Protein AF-A0A8S1UC87-F1 (afdb_monomer)

pLDDT: mean 82.86, std 14.47, range [30.7, 97.81]

Sequence (323 aa):
MMCQWYPQHRQCGYQNNIFYYYDNYNIIPLNQNQCYSYSSGEYHWSSNDYKVGECLKCSVDYPQRKKNQCTCEELIYQGDCALAGESCLWNSQLAQCIQIDCYMLKTRSSCISNYNCHWIQVDDVMQCLPMTKCSNLPGSNSYQCLAYSYRCTQSDGQFCQELSRLDQSNKCSSIQNYTSCYLTIGSDGVCAWNGQNCYALSECSQITQSNLCGINNYACQWNSDINKCISLNCENILTESACTYVDTTIDRHPSIQMCYWNNSRCANVTSISDTLTSSNCYINSGRTYSWSDNNSTKGHCESCSNDYLMRATTFIVLLLINY

Mean predicted aligned error: 8.53 Å

Radius of gyration: 21.21 Å; Cα contacts (8 Å, |Δi|>4): 710; chains: 1; bounding box: 78×48×49 Å

Foldseek 3Di:
DDDDDDDDAWDWDDDLQFTFTDRPNDTDFAFQVCLCVVVVLQWGWQDPDRVQTTTGGLQPLQVLVAVQFFQQQLFQAPQLLVVVPLQWDQDPVVSGIDGDAQQPDPDQSSLQAHLQWWWDDDPNDTGIHGDDFQQVAFDQAQSNSSSTHSQFRADPRTTTHGPDPVQLVFFQQNDQDQRRQRLDAHNWFRWDDPPGGIHHDWFQQPDQDQSCQSNNVQFWHQDPVVSGIHGDDQQPDQDQVVLAWHFPTRGSHTDIFFWHDDPRGIDTDPDQFVGDWQNRLCRRNSNQWHWDDNDRPPTGTDGNPPPPVPVVVVVVVVVVVVD

Secondary structure (DSSP, 8-state):
------SS-EEEEEETTEEEEEETTEEE---HHHHHHHTTTSEEE--SSTTT--EEESS-------TTPPPGGG--SHHHHHHTGGGEEEETTTTEEEEPPGGG--SHHHHHHSTTEEEEEETTEEEEEE---GGGSB-SSHHHHHTT-TT--EESSSBEE---SS-TT--GGG--SHHHHTT-EETTEEEEE-SS-EEE-SSGGG--SHHHHGGGTTTEEEETTTTEEEE--GGG--SGGG-SEEES-SSSSPPEEEEEEETTEEEE-S-HHHH--TTTHHHHTTTSEEES-SSTTT--EEEGGGHHHHHHHHHHHHHHHT-

Solvent-accessible surface area (backbone atoms only — not comparable to full-atom values): 17360 Å² total; per-residue (Å²): 140,81,78,78,72,76,91,82,63,56,44,67,51,77,58,78,76,33,60,40,38,31,52,80,86,42,78,44,82,60,47,62,71,46,20,25,62,76,47,66,41,41,19,34,47,29,45,97,48,80,90,76,36,47,32,37,48,56,37,48,78,68,79,58,78,42,86,39,46,51,53,38,76,66,24,70,38,66,68,55,16,60,72,50,44,74,50,22,38,66,37,81,90,77,65,38,21,36,68,52,60,32,78,73,34,86,46,62,54,49,14,19,70,18,73,60,18,24,35,46,74,54,95,91,38,79,44,27,37,72,56,85,58,33,68,78,38,72,12,56,28,15,56,41,12,41,54,25,10,64,49,14,38,32,40,82,55,55,29,8,27,51,76,47,88,76,56,58,76,48,35,20,67,74,34,85,48,69,64,62,15,48,84,26,68,21,56,66,4,35,21,39,68,80,89,80,52,22,35,49,37,81,47,39,68,74,35,75,47,71,54,58,18,41,44,43,65,43,20,18,37,67,38,77,93,76,64,38,16,34,71,41,49,40,70,75,33,85,45,68,91,67,29,23,46,24,24,78,40,50,45,72,75,42,53,77,45,37,22,37,67,52,94,90,38,20,32,71,60,88,44,61,61,81,68,44,45,59,90,40,22,31,63,18,47,67,34,24,23,35,56,70,41,93,47,70,88,75,42,36,55,40,62,46,69,69,41,73,67,53,54,52,49,52,53,51,52,56,53,62,74,76,107

Organism: NCBI:txid43138

Structure (mmCIF, N/CA/C/O backbone):
data_AF-A0A8S1UC87-F1
#
_entry.id   AF-A0A8S1UC87-F1
#
loop_
_atom_site.group_PDB
_atom_site.id
_atom_site.type_symbol
_atom_site.label_atom_id
_atom_site.label_alt_id
_atom_site.label_comp_id
_atom_site.label_asym_id
_atom_site.label_entity_id
_atom_site.label_seq_id
_atom_site.pdbx_PDB_ins_code
_atom_site.Cartn_x
_atom_site.Cartn_y
_atom_site.Cartn_z
_atom_site.occupancy
_atom_site.B_iso_or_equiv
_atom_site.auth_seq_id
_atom_site.auth_comp_id
_atom_site.auth_asym_id
_atom_site.auth_atom_id
_atom_site.pdbx_PDB_model_num
ATOM 1 N N . MET A 1 1 ? -19.774 -1.500 -6.303 1.00 47.59 1 MET A N 1
ATOM 2 C CA . MET A 1 1 ? -20.232 -0.102 -6.480 1.00 47.59 1 MET A CA 1
ATOM 3 C C . MET A 1 1 ? -21.594 -0.059 -7.158 1.00 47.59 1 MET A C 1
ATOM 5 O O . MET A 1 1 ? -21.696 -0.482 -8.302 1.00 47.59 1 MET A O 1
ATOM 9 N N . MET A 1 2 ? -22.612 0.507 -6.505 1.00 30.70 2 MET A N 1
ATOM 10 C CA . MET A 1 2 ? -23.723 1.147 -7.220 1.00 30.70 2 MET A CA 1
ATOM 11 C C . MET A 1 2 ? -24.091 2.458 -6.525 1.00 30.70 2 MET A C 1
ATOM 13 O O . MET A 1 2 ? -24.779 2.462 -5.511 1.00 30.70 2 MET A O 1
ATOM 17 N N . CYS A 1 3 ? -23.668 3.575 -7.118 1.00 45.88 3 CYS A N 1
ATOM 18 C CA . CYS A 1 3 ? -24.437 4.808 -7.025 1.00 45.88 3 CYS A CA 1
ATOM 19 C C . CYS A 1 3 ? -25.421 4.817 -8.194 1.00 45.88 3 CYS A C 1
ATOM 21 O O . CYS A 1 3 ? -25.036 5.103 -9.324 1.00 45.88 3 CYS A O 1
ATOM 23 N N . GLN A 1 4 ? -26.688 4.497 -7.935 1.00 37.00 4 GLN A N 1
ATOM 24 C CA . GLN A 1 4 ? -27.771 4.827 -8.856 1.00 37.00 4 GLN A CA 1
ATOM 25 C C . GLN A 1 4 ? -28.989 5.302 -8.082 1.00 37.00 4 GLN A C 1
ATOM 27 O O . GLN A 1 4 ? -29.687 4.492 -7.491 1.00 37.00 4 GLN A O 1
ATOM 32 N N . TRP A 1 5 ? -29.269 6.602 -8.167 1.00 33.31 5 TRP A N 1
ATOM 33 C CA . TRP A 1 5 ? -30.637 7.115 -8.156 1.00 33.31 5 TRP A CA 1
ATOM 34 C C . TRP A 1 5 ? -30.730 8.236 -9.200 1.00 33.31 5 TRP A C 1
ATOM 36 O O . TRP A 1 5 ? -30.367 9.384 -8.953 1.00 33.31 5 TRP A O 1
ATOM 46 N N . TYR A 1 6 ? -31.157 7.860 -10.408 1.00 33.56 6 TYR A N 1
ATOM 47 C CA . TYR A 1 6 ? -31.706 8.780 -11.412 1.00 33.56 6 TYR A CA 1
ATOM 48 C C . TYR A 1 6 ? -33.219 8.917 -11.165 1.00 33.56 6 TYR A C 1
ATOM 50 O O . TYR A 1 6 ? -33.810 7.957 -10.666 1.00 33.56 6 TYR A O 1
ATOM 58 N N . PRO A 1 7 ? -33.860 10.057 -11.508 1.00 40.78 7 PRO A N 1
ATOM 59 C CA . PRO A 1 7 ? -33.540 10.903 -12.670 1.00 40.78 7 PRO A CA 1
ATOM 60 C C . PRO A 1 7 ? -33.428 12.409 -12.315 1.00 40.78 7 PRO A C 1
ATOM 62 O O . PRO A 1 7 ? -34.301 12.949 -11.656 1.00 40.78 7 PRO A O 1
ATOM 65 N N . GLN A 1 8 ? -32.435 13.215 -12.691 1.00 44.34 8 GLN A N 1
ATOM 66 C CA . GLN A 1 8 ? -31.345 13.132 -13.653 1.00 44.34 8 GLN A CA 1
ATOM 67 C C . GLN A 1 8 ? -30.102 13.838 -13.046 1.00 44.34 8 GLN A C 1
ATOM 69 O O . GLN A 1 8 ? -30.267 14.808 -12.313 1.00 44.34 8 GLN A O 1
ATOM 74 N N . HIS A 1 9 ? -28.884 13.361 -13.344 1.00 51.91 9 HIS A N 1
ATOM 75 C CA . HIS A 1 9 ? -27.572 13.997 -13.060 1.00 51.91 9 HIS A CA 1
ATOM 76 C C . HIS A 1 9 ? -26.903 13.837 -11.680 1.00 51.91 9 HIS A C 1
ATOM 78 O O . HIS A 1 9 ? -26.222 14.756 -11.226 1.00 51.91 9 HIS A O 1
ATOM 84 N N . ARG A 1 10 ? -26.983 12.664 -11.035 1.00 50.28 10 ARG A N 1
ATOM 85 C CA . ARG A 1 10 ? -26.162 12.388 -9.836 1.00 50.28 10 ARG A CA 1
ATOM 86 C C . ARG A 1 10 ? -25.242 11.189 -10.040 1.00 50.28 10 ARG A C 1
ATOM 88 O O . ARG A 1 10 ? -25.705 10.114 -10.420 1.00 50.28 10 ARG A O 1
ATOM 95 N N . GLN A 1 11 ? -23.942 11.390 -9.824 1.00 61.75 11 GLN A N 1
ATOM 96 C CA . GLN A 1 11 ? -22.895 10.371 -9.953 1.00 61.75 11 GLN A CA 1
ATOM 97 C C . GLN A 1 11 ? -21.968 10.439 -8.736 1.00 61.75 11 GLN A C 1
ATOM 99 O O . GLN A 1 11 ? -21.689 11.515 -8.219 1.00 61.75 11 GLN A O 1
ATOM 104 N N . CYS A 1 12 ? -21.479 9.295 -8.271 1.00 56.84 12 CYS A N 1
ATOM 105 C CA . CYS A 1 12 ? -20.361 9.258 -7.331 1.00 56.84 12 CYS A CA 1
ATOM 106 C C . CYS A 1 12 ? -19.090 9.010 -8.130 1.00 56.84 12 CYS A C 1
ATOM 108 O O . CYS A 1 12 ? -19.110 8.229 -9.083 1.00 56.84 12 CYS A O 1
ATOM 110 N N . GLY A 1 13 ? -17.998 9.651 -7.740 1.00 58.62 13 GLY A N 1
ATOM 111 C CA . GLY A 1 13 ? -16.705 9.432 -8.368 1.00 58.62 13 GLY A CA 1
ATOM 112 C C . GLY A 1 13 ? -15.595 9.405 -7.335 1.00 58.62 13 GLY A C 1
ATOM 113 O O . GLY A 1 13 ? -15.768 9.788 -6.176 1.00 58.62 13 GLY A O 1
ATOM 114 N N . TYR A 1 14 ? -14.456 8.901 -7.778 1.00 60.31 14 TYR A N 1
ATOM 115 C CA . TYR A 1 14 ? -13.287 8.699 -6.949 1.00 60.31 14 TYR A CA 1
ATOM 116 C C . TYR A 1 14 ? -12.092 9.352 -7.620 1.00 60.31 14 TYR A C 1
ATOM 118 O O . TYR A 1 14 ? -11.809 9.080 -8.787 1.00 60.31 14 TYR A O 1
ATOM 126 N N . GLN A 1 15 ? -11.401 10.215 -6.883 1.00 55.34 15 GLN A N 1
ATOM 127 C CA . GLN A 1 15 ? -10.204 10.885 -7.369 1.00 55.34 15 GLN A CA 1
ATOM 128 C C . GLN A 1 15 ? -9.234 11.059 -6.197 1.00 55.34 15 GLN A C 1
ATOM 130 O O . GLN A 1 15 ? -9.636 11.525 -5.135 1.00 55.34 15 GLN A O 1
ATOM 135 N N . ASN A 1 16 ? -7.967 10.665 -6.374 1.00 55.81 16 ASN A N 1
ATOM 136 C CA . ASN A 1 16 ? -6.898 10.809 -5.371 1.00 55.81 16 ASN A CA 1
ATOM 137 C C . ASN A 1 16 ? -7.265 10.262 -3.978 1.00 55.81 16 ASN A C 1
ATOM 139 O O . ASN A 1 16 ? -7.147 10.962 -2.982 1.00 55.81 16 ASN A O 1
ATOM 143 N N . ASN A 1 17 ? -7.783 9.038 -3.900 1.00 53.88 17 ASN A N 1
ATOM 144 C CA . ASN A 1 17 ? -8.208 8.403 -2.647 1.00 53.88 17 ASN A CA 1
ATOM 145 C C . ASN A 1 17 ? -9.319 9.090 -1.840 1.00 53.88 17 ASN A C 1
ATOM 147 O O . ASN A 1 17 ? -9.620 8.653 -0.729 1.00 53.88 17 ASN A O 1
ATOM 151 N N . ILE A 1 18 ? -9.995 10.081 -2.423 1.00 57.84 18 ILE A N 1
ATOM 152 C CA . ILE A 1 18 ? -11.111 10.790 -1.800 1.00 57.84 18 ILE A CA 1
ATOM 153 C C . ILE A 1 18 ? -12.404 10.438 -2.541 1.00 57.84 18 ILE A C 1
ATOM 155 O O . ILE A 1 18 ? -12.474 10.445 -3.775 1.00 57.84 18 ILE A O 1
ATOM 159 N N . PHE A 1 19 ? -13.436 10.091 -1.771 1.00 64.81 19 PHE A N 1
ATOM 160 C CA . PHE A 1 19 ? -14.772 9.832 -2.299 1.00 64.81 19 PHE A CA 1
ATOM 161 C C . PHE A 1 19 ? -15.542 11.148 -2.428 1.00 64.81 19 PHE A C 1
ATOM 163 O O . PHE A 1 19 ? -15.711 11.873 -1.445 1.00 64.81 19 PHE A O 1
ATOM 170 N N . TYR A 1 20 ? -16.008 11.451 -3.640 1.00 70.19 20 TYR A N 1
ATOM 171 C CA . TYR A 1 20 ? -16.741 12.674 -3.947 1.00 70.19 20 TYR A CA 1
ATOM 172 C C . TYR A 1 20 ? -18.141 12.365 -4.464 1.00 70.19 20 TYR A C 1
ATOM 174 O O . TYR A 1 20 ? -18.379 11.381 -5.173 1.00 70.19 20 TYR A O 1
ATOM 182 N N . TYR A 1 21 ? -19.066 13.268 -4.154 1.00 71.12 21 TYR A N 1
ATOM 183 C CA . TYR A 1 21 ? -20.391 13.281 -4.749 1.00 71.12 21 TYR A CA 1
ATOM 184 C C . TYR A 1 21 ? -20.452 14.342 -5.842 1.00 71.12 21 TYR A C 1
ATOM 186 O O . TYR A 1 21 ? -20.124 15.500 -5.589 1.00 71.12 21 TYR A O 1
ATOM 194 N N . TYR A 1 22 ? -20.883 13.958 -7.042 1.00 67.81 22 TYR A N 1
ATOM 195 C CA . TYR A 1 22 ? -21.103 14.882 -8.147 1.00 67.81 22 TYR A CA 1
ATOM 196 C C . TYR A 1 22 ? -22.600 15.140 -8.312 1.00 67.81 22 TYR A C 1
ATOM 198 O O . TYR A 1 22 ? -23.381 14.221 -8.584 1.00 67.81 22 TYR A O 1
ATOM 206 N N . ASP A 1 23 ? -22.979 16.410 -8.203 1.00 71.06 23 ASP A N 1
ATOM 207 C CA . ASP A 1 23 ? -24.289 16.916 -8.610 1.00 71.06 23 ASP A CA 1
ATOM 208 C C . ASP A 1 23 ? -24.067 17.964 -9.702 1.00 71.06 23 ASP A C 1
ATOM 210 O O . ASP A 1 23 ? -23.474 19.015 -9.450 1.00 71.06 23 ASP A O 1
ATOM 214 N N . ASN A 1 24 ? -24.480 17.655 -10.935 1.00 71.25 24 ASN A N 1
ATOM 215 C CA . ASN A 1 24 ? -24.321 18.557 -12.082 1.00 71.25 24 ASN A CA 1
ATOM 216 C C . ASN A 1 24 ? -22.887 19.118 -12.234 1.00 71.25 24 ASN A C 1
ATOM 218 O O . ASN A 1 24 ? -22.699 20.322 -12.389 1.00 71.25 24 ASN A O 1
ATOM 222 N N . TYR A 1 25 ? -21.874 18.243 -12.175 1.00 71.19 25 TYR A N 1
ATOM 223 C CA . TYR A 1 25 ? -20.434 18.567 -12.250 1.00 71.19 25 TYR A CA 1
ATOM 224 C C . TYR A 1 25 ? -19.840 19.327 -11.057 1.00 71.19 25 TYR A C 1
ATOM 226 O O . TYR A 1 25 ? -18.625 19.513 -11.010 1.00 71.19 25 TYR A O 1
ATOM 234 N N . ASN A 1 26 ? -20.644 19.709 -10.065 1.00 67.69 26 ASN A N 1
ATOM 235 C CA . ASN A 1 26 ? -20.120 20.278 -8.831 1.00 67.69 26 ASN A CA 1
ATOM 236 C C . ASN A 1 26 ? -19.713 19.159 -7.876 1.00 67.69 26 ASN A C 1
ATOM 238 O O . ASN A 1 26 ? -20.496 18.246 -7.599 1.00 67.69 26 ASN A O 1
ATOM 242 N N . ILE A 1 27 ? -18.490 19.257 -7.357 1.00 70.31 27 ILE A N 1
ATOM 243 C CA . ILE A 1 27 ? -18.008 18.402 -6.277 1.00 70.31 27 ILE A CA 1
ATOM 244 C C . ILE A 1 27 ? -18.689 18.868 -4.994 1.00 70.31 27 ILE A C 1
ATOM 246 O O . ILE A 1 27 ? -18.405 19.955 -4.489 1.00 70.31 27 ILE A O 1
ATOM 250 N N . ILE A 1 28 ? -19.593 18.047 -4.469 1.00 74.12 28 ILE A N 1
ATOM 251 C CA . ILE A 1 28 ? -20.176 18.254 -3.150 1.00 74.12 28 ILE A CA 1
ATOM 252 C C . ILE A 1 28 ? -19.284 17.522 -2.142 1.00 74.12 28 ILE A C 1
ATOM 254 O O . ILE A 1 28 ? -19.204 16.287 -2.194 1.00 74.12 28 ILE A O 1
ATOM 258 N N . PRO A 1 29 ? -18.605 18.241 -1.228 1.00 67.88 29 PRO A N 1
ATOM 259 C CA . PRO A 1 29 ? -17.906 17.597 -0.131 1.00 67.88 29 PRO A CA 1
ATOM 260 C C . PRO A 1 29 ? -18.931 16.841 0.715 1.00 67.88 29 PRO A C 1
ATOM 262 O O . PRO A 1 29 ? -19.924 17.408 1.178 1.00 67.88 29 PRO A O 1
ATOM 265 N N . LEU A 1 30 ? -18.707 15.540 0.874 1.00 78.81 30 LEU A N 1
ATOM 266 C CA . LEU A 1 30 ? -19.508 14.716 1.768 1.00 78.81 30 LEU A CA 1
ATOM 267 C C . LEU A 1 30 ? -19.303 15.213 3.196 1.00 78.81 30 LEU A C 1
ATOM 269 O O . LEU A 1 30 ? -18.217 15.653 3.540 1.00 78.81 30 LEU A O 1
ATOM 273 N N . ASN A 1 31 ? -20.332 15.146 4.032 1.00 80.62 31 ASN A N 1
ATOM 274 C CA . ASN A 1 31 ? -20.164 15.323 5.473 1.00 80.62 31 ASN A CA 1
ATOM 275 C C . ASN A 1 31 ? -19.950 13.973 6.175 1.00 80.62 31 ASN A C 1
ATOM 277 O O . ASN A 1 31 ? -20.050 12.910 5.559 1.00 80.62 31 ASN A O 1
ATOM 281 N N . GLN A 1 32 ? -19.726 14.013 7.490 1.00 77.44 32 GLN A N 1
ATOM 282 C CA . GLN A 1 32 ? -19.498 12.824 8.314 1.00 77.44 32 GLN A CA 1
ATOM 283 C C . GLN A 1 32 ? -20.528 11.705 8.105 1.00 77.44 32 GLN A C 1
ATOM 285 O O . GLN A 1 32 ? -20.159 10.543 7.931 1.00 77.44 32 GLN A O 1
ATOM 290 N N . ASN A 1 33 ? -21.814 12.056 8.075 1.00 73.25 33 ASN A N 1
ATOM 291 C CA . ASN A 1 33 ? -22.906 11.089 7.957 1.00 73.25 33 ASN A CA 1
ATOM 292 C C . ASN A 1 33 ? -23.037 10.547 6.530 1.00 73.25 33 ASN A C 1
ATOM 294 O O . ASN A 1 33 ? -23.353 9.372 6.328 1.00 73.25 33 ASN A O 1
ATOM 298 N N . GLN A 1 34 ? -22.785 11.393 5.532 1.00 84.00 34 GLN A N 1
ATOM 299 C CA . GLN A 1 34 ? -22.832 11.005 4.125 1.00 84.00 34 GLN A CA 1
ATOM 300 C C . GLN A 1 34 ? -21.644 10.132 3.745 1.00 84.00 34 GLN A C 1
ATOM 302 O O . GLN A 1 34 ? -21.793 9.233 2.930 1.00 84.00 34 GLN A O 1
ATOM 307 N N . CYS A 1 35 ? -20.487 10.351 4.363 1.00 79.44 35 CYS A N 1
ATOM 308 C CA . CYS A 1 35 ? -19.278 9.625 4.032 1.00 79.44 35 CYS A CA 1
ATOM 309 C C . CYS A 1 35 ? -19.445 8.114 4.145 1.00 79.44 35 CYS A C 1
ATOM 311 O O . 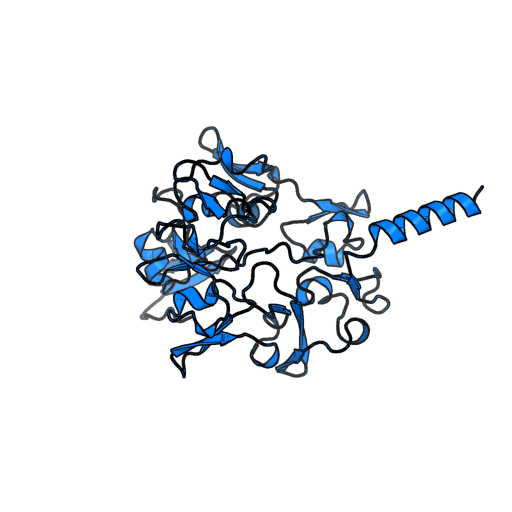CYS A 1 35 ? -19.220 7.375 3.189 1.00 79.44 35 CYS A O 1
ATOM 313 N N . TYR A 1 36 ? -19.919 7.676 5.308 1.00 73.06 36 TYR A N 1
ATOM 314 C CA . TYR A 1 36 ? -20.153 6.271 5.587 1.00 73.06 36 TYR A CA 1
ATOM 315 C C . TYR A 1 36 ? -21.365 5.735 4.820 1.00 73.06 36 TYR A C 1
ATOM 317 O O . TYR A 1 36 ? -21.297 4.681 4.197 1.00 73.06 36 TYR A O 1
ATOM 325 N N . SER A 1 37 ? -22.481 6.468 4.819 1.00 73.81 37 SER A N 1
ATOM 326 C CA . SER A 1 37 ? -23.718 5.981 4.198 1.00 73.81 37 SER A CA 1
ATOM 327 C C . SER A 1 37 ? -23.638 5.907 2.669 1.00 73.81 37 SER A C 1
ATOM 329 O O . SER A 1 37 ? -24.067 4.913 2.089 1.00 73.81 37 SER A O 1
ATOM 331 N N . TYR A 1 38 ? -23.058 6.907 2.000 1.00 78.62 38 TYR A N 1
ATOM 332 C CA . TYR A 1 38 ? -23.002 6.961 0.532 1.00 78.62 38 TYR A CA 1
ATOM 333 C C . TYR A 1 38 ? -21.923 6.046 -0.037 1.00 78.62 38 TYR A C 1
ATOM 335 O O . TYR A 1 38 ? -22.035 5.598 -1.175 1.00 78.62 38 TYR A O 1
ATOM 343 N N . SER A 1 39 ? -20.904 5.734 0.760 1.00 66.75 39 SER A N 1
ATOM 344 C CA . SER A 1 39 ? -19.908 4.730 0.404 1.00 66.75 39 SER A CA 1
ATOM 345 C C . SER A 1 39 ? -20.316 3.299 0.752 1.00 66.75 39 SER A C 1
ATOM 347 O O . SER A 1 39 ? -19.531 2.382 0.545 1.00 66.75 39 SER A O 1
ATOM 349 N N . SER A 1 40 ? -21.516 3.076 1.304 1.00 66.75 40 SER A N 1
ATOM 350 C CA . SER A 1 40 ? -21.918 1.760 1.831 1.00 66.75 40 SER A CA 1
ATOM 351 C C . SER A 1 40 ? -20.931 1.201 2.873 1.00 66.75 40 SER A C 1
ATOM 353 O O . SER A 1 40 ? -20.706 -0.005 2.956 1.00 66.75 40 SER A O 1
ATOM 355 N N . GLY A 1 41 ? -20.332 2.089 3.670 1.00 59.84 41 GLY A N 1
ATOM 356 C CA . GLY A 1 41 ? -19.358 1.763 4.708 1.00 59.84 41 GLY A CA 1
ATOM 357 C C . GLY A 1 41 ? -17.923 1.570 4.213 1.00 59.84 41 GLY A C 1
ATOM 358 O O . GLY A 1 41 ? -17.052 1.278 5.031 1.00 59.84 41 GLY A O 1
ATOM 359 N N . GLU A 1 42 ? -17.649 1.748 2.917 1.00 60.34 42 GLU A N 1
ATOM 360 C CA . GLU A 1 42 ? -16.294 1.644 2.356 1.00 60.34 42 GLU A CA 1
ATOM 361 C C . GLU A 1 42 ? -15.401 2.841 2.717 1.00 60.34 42 GLU A C 1
ATOM 363 O O . GLU A 1 42 ? -14.184 2.737 2.589 1.00 60.34 42 GLU A O 1
ATOM 368 N N . TYR A 1 43 ? -15.975 3.970 3.151 1.00 73.88 43 TYR A N 1
ATOM 369 C CA . TYR A 1 43 ? -15.261 5.195 3.522 1.00 73.88 43 TYR A CA 1
ATOM 370 C C . TYR A 1 43 ? -15.752 5.729 4.871 1.00 73.88 43 TYR A C 1
ATOM 372 O O . TYR A 1 43 ? -16.922 5.597 5.233 1.00 73.88 43 TYR A O 1
ATOM 380 N N . HIS A 1 44 ? -14.854 6.369 5.612 1.00 69.12 44 HIS A N 1
ATOM 381 C CA . HIS A 1 44 ? -15.149 7.071 6.847 1.00 69.12 44 HIS A CA 1
ATOM 382 C C . HIS A 1 44 ? -14.706 8.524 6.753 1.00 69.12 44 HIS A C 1
ATOM 384 O O . HIS A 1 44 ? -13.832 8.912 5.979 1.00 69.12 44 HIS A O 1
ATOM 390 N N . TRP A 1 45 ? -15.296 9.336 7.614 1.00 79.38 45 TRP A N 1
ATOM 391 C CA . TRP A 1 45 ? -14.915 10.724 7.770 1.00 79.38 45 TRP A CA 1
ATOM 392 C C . TRP A 1 45 ? -13.717 10.835 8.708 1.00 79.38 45 TRP A C 1
ATOM 394 O O . TRP A 1 45 ? -13.677 10.173 9.743 1.00 79.38 45 TRP A O 1
ATOM 404 N N . SER A 1 46 ? -12.715 11.621 8.332 1.00 67.00 46 SER A N 1
ATOM 405 C CA . SER A 1 46 ? -11.414 11.651 9.009 1.00 67.00 46 SER A CA 1
ATOM 406 C C . SER A 1 46 ? -11.302 12.617 10.196 1.00 67.00 46 SER A C 1
ATOM 408 O O . SER A 1 46 ? -10.275 12.633 10.867 1.00 67.00 46 SER A O 1
ATOM 410 N N . SER A 1 47 ? -12.318 13.440 10.475 1.00 68.19 47 SER A N 1
ATOM 411 C CA . SER A 1 47 ? -12.268 14.445 11.551 1.00 68.19 47 SER A CA 1
ATOM 412 C C . SER A 1 47 ? -13.608 14.609 12.264 1.00 68.19 47 SER A C 1
ATOM 414 O O . SER A 1 47 ? -14.653 14.460 11.652 1.00 68.19 47 SER A O 1
ATOM 416 N N . ASN A 1 48 ? -13.610 14.999 13.539 1.00 64.88 48 ASN A N 1
ATOM 417 C CA . ASN A 1 48 ? -14.845 15.445 14.203 1.00 64.88 48 ASN A CA 1
ATOM 418 C C . ASN A 1 48 ? -15.261 16.865 13.775 1.00 64.88 48 ASN A C 1
ATOM 420 O O . ASN A 1 48 ? -16.395 17.273 14.018 1.00 64.88 48 ASN A O 1
ATOM 424 N N . ASP A 1 49 ? -14.359 17.619 13.144 1.00 70.00 49 ASP A N 1
ATOM 425 C CA . ASP A 1 49 ? -14.661 18.918 12.553 1.00 70.00 49 ASP A CA 1
ATOM 426 C C . ASP A 1 49 ? -15.074 18.742 11.083 1.00 70.00 49 ASP A C 1
ATOM 428 O O . ASP A 1 49 ? -14.310 18.274 10.231 1.00 70.00 49 ASP A O 1
ATOM 432 N N . TYR A 1 50 ? -16.315 19.130 10.790 1.00 67.25 50 TYR A N 1
ATOM 433 C CA . TYR A 1 50 ? -16.930 19.039 9.468 1.00 67.25 50 TYR A CA 1
ATOM 434 C C . TYR A 1 50 ? -16.247 19.916 8.409 1.00 67.25 50 TYR A C 1
ATOM 436 O O . TYR A 1 50 ? -16.483 19.705 7.223 1.00 67.25 50 TYR A O 1
ATOM 444 N N . LYS A 1 51 ? -15.427 20.897 8.804 1.00 67.44 51 LYS A N 1
ATOM 445 C CA . LYS A 1 51 ? -14.733 21.793 7.867 1.00 67.44 51 LYS A CA 1
ATOM 446 C C . LYS A 1 51 ? -13.439 21.210 7.309 1.00 67.44 51 LYS A C 1
ATOM 448 O O . LYS A 1 51 ? -12.970 21.680 6.279 1.00 67.44 51 LYS A O 1
ATOM 453 N N . VAL A 1 52 ? -12.857 20.227 7.995 1.00 68.62 52 VAL A N 1
ATOM 454 C CA . VAL A 1 52 ? -11.509 19.703 7.695 1.00 68.62 52 VAL A CA 1
ATOM 455 C C . VAL A 1 52 ? -11.470 18.184 7.539 1.00 68.62 52 VAL A C 1
ATOM 457 O O . VAL A 1 52 ? -10.422 17.609 7.231 1.00 68.62 52 VAL A O 1
ATOM 460 N N . GLY A 1 53 ? -12.587 17.501 7.784 1.00 65.50 53 GLY A N 1
ATOM 461 C CA . GLY A 1 53 ? -12.681 16.081 7.495 1.00 65.50 53 GLY A CA 1
ATOM 462 C C . GLY A 1 53 ? -12.724 15.813 5.991 1.00 65.50 53 GLY A C 1
ATOM 463 O O . GLY A 1 53 ? -13.108 16.654 5.185 1.00 65.50 53 GLY A O 1
ATOM 464 N N . GLU A 1 54 ? -12.288 14.619 5.625 1.00 74.06 54 GLU A N 1
ATOM 465 C CA . GLU A 1 54 ? -12.386 14.073 4.278 1.00 74.06 54 GLU A CA 1
ATOM 466 C C . GLU A 1 54 ? -12.898 12.641 4.368 1.00 74.06 54 GLU A C 1
ATOM 468 O O . GLU A 1 54 ? -12.714 11.966 5.387 1.00 74.06 54 GLU A O 1
ATOM 473 N N . CYS A 1 55 ? -13.527 12.181 3.288 1.00 75.25 55 CYS A N 1
ATOM 474 C CA . CYS A 1 55 ? -13.865 10.778 3.136 1.00 75.25 55 CYS A CA 1
ATOM 475 C C . CYS A 1 55 ? -12.646 9.965 2.752 1.00 75.25 55 CYS A C 1
ATOM 477 O O . CYS A 1 55 ? -12.267 9.929 1.582 1.00 75.25 55 CYS A O 1
ATOM 479 N N . LEU A 1 56 ? -12.081 9.283 3.739 1.00 70.12 56 LEU A N 1
ATOM 480 C CA . LEU A 1 56 ? -10.986 8.346 3.561 1.00 70.12 56 LEU A CA 1
ATOM 481 C C . LEU A 1 56 ? -11.547 6.934 3.484 1.00 70.12 56 LEU A C 1
ATOM 483 O O . LEU A 1 56 ? -12.509 6.602 4.171 1.00 70.12 56 LEU A O 1
ATOM 487 N N . LYS A 1 57 ? -10.961 6.098 2.634 1.00 69.62 57 LYS A N 1
ATOM 488 C CA . LYS A 1 57 ? -11.390 4.709 2.498 1.00 69.62 57 LYS A CA 1
ATOM 489 C C . LYS A 1 57 ? -11.158 3.979 3.830 1.00 69.62 57 LYS A C 1
ATOM 491 O O . LYS A 1 57 ? -10.058 4.020 4.372 1.00 69.62 57 LYS A O 1
ATOM 496 N N . CYS A 1 58 ? -12.191 3.314 4.351 1.00 58.28 58 CYS A N 1
ATOM 497 C CA . CYS A 1 58 ? -12.124 2.453 5.535 1.00 58.28 58 CYS A CA 1
ATOM 498 C C . CYS A 1 58 ? -11.104 1.340 5.340 1.00 58.28 58 CYS A C 1
ATOM 500 O O . CYS A 1 58 ? -10.415 0.969 6.286 1.00 58.28 58 CYS A O 1
ATOM 502 N N . SER A 1 59 ? -10.978 0.836 4.108 1.00 55.16 59 SER A N 1
ATOM 503 C CA . SER A 1 59 ? -9.795 0.082 3.741 1.00 55.16 59 SER A CA 1
ATOM 504 C C . SER A 1 59 ? -8.634 1.054 3.640 1.00 55.16 59 SER A C 1
ATOM 506 O O . SER A 1 59 ? -8.380 1.672 2.602 1.00 55.16 59 SER A O 1
ATOM 508 N N . VAL A 1 60 ? -7.914 1.174 4.737 1.00 52.72 60 VAL A N 1
ATOM 509 C CA . VAL A 1 60 ? -6.504 1.466 4.642 1.00 52.72 60 VAL A CA 1
ATOM 510 C C . VAL A 1 60 ? -5.943 0.335 3.785 1.00 52.72 60 VAL A C 1
ATOM 512 O O . VAL A 1 60 ? -5.871 -0.795 4.260 1.00 52.72 60 VAL A O 1
ATOM 515 N N . ASP A 1 61 ? -5.615 0.599 2.514 1.00 55.44 61 ASP A N 1
ATOM 516 C CA . ASP A 1 61 ? -4.622 -0.213 1.811 1.00 55.44 61 ASP A CA 1
ATOM 517 C C . ASP A 1 61 ? -3.377 -0.015 2.654 1.00 55.44 61 ASP A C 1
ATOM 519 O O . ASP A 1 61 ? -2.627 0.931 2.436 1.00 55.44 61 ASP A O 1
ATOM 523 N N . TYR A 1 62 ? -3.266 -0.791 3.736 1.00 56.38 62 TYR A N 1
ATOM 524 C CA . TYR A 1 62 ? -2.189 -0.667 4.684 1.00 56.38 62 TYR A CA 1
ATOM 525 C C . TYR A 1 62 ? -0.981 -0.866 3.802 1.00 56.38 62 TYR A C 1
ATOM 527 O O . TYR A 1 62 ? -0.816 -1.966 3.257 1.00 56.38 62 TYR A O 1
ATOM 535 N N . PRO A 1 63 ? -0.126 0.156 3.630 1.00 54.34 63 PRO A N 1
ATOM 536 C CA . PRO A 1 63 ? 1.206 -0.129 3.194 1.00 54.34 63 PRO A CA 1
ATOM 537 C C . PRO A 1 63 ? 1.816 -0.805 4.418 1.00 54.34 63 PRO A C 1
ATOM 539 O O . PRO A 1 63 ? 2.595 -0.212 5.161 1.00 54.34 63 PRO A O 1
ATOM 542 N N . GLN A 1 64 ? 1.424 -2.066 4.671 1.00 60.16 64 GLN A N 1
ATOM 543 C CA . GLN A 1 64 ? 2.305 -3.017 5.292 1.00 60.16 64 GLN A CA 1
ATOM 544 C C . GLN A 1 64 ? 3.568 -2.797 4.504 1.00 60.16 64 GLN A C 1
ATOM 546 O O . GLN A 1 64 ? 3.579 -3.004 3.286 1.00 60.16 64 GLN A O 1
ATOM 551 N N . ARG A 1 65 ? 4.590 -2.252 5.167 1.00 65.75 65 ARG A N 1
ATOM 552 C CA . ARG A 1 65 ? 5.929 -2.321 4.621 1.00 65.75 65 ARG A CA 1
ATOM 553 C C . ARG A 1 65 ? 6.179 -3.801 4.503 1.00 65.75 65 ARG A C 1
ATOM 555 O O . ARG A 1 65 ? 6.573 -4.449 5.478 1.00 65.75 65 ARG A O 1
ATOM 562 N N . LYS A 1 66 ? 5.825 -4.341 3.338 1.00 75.62 66 LYS A N 1
ATOM 563 C CA . LYS A 1 66 ? 5.984 -5.746 3.062 1.00 75.62 66 LYS A CA 1
ATOM 564 C C . LYS A 1 66 ? 7.454 -5.986 3.278 1.00 75.62 66 LYS A C 1
ATOM 566 O O . LYS A 1 66 ? 8.296 -5.121 2.991 1.00 75.62 66 LYS A O 1
ATOM 571 N N . LYS A 1 67 ? 7.758 -7.116 3.899 1.00 79.94 67 LYS A N 1
ATOM 572 C CA . LYS A 1 67 ? 9.148 -7.494 4.062 1.00 79.94 67 LYS A CA 1
ATOM 573 C C . LYS A 1 67 ? 9.776 -7.375 2.672 1.00 79.94 67 LYS A C 1
ATOM 575 O O . LYS A 1 67 ? 9.189 -7.884 1.722 1.00 79.94 67 LYS A O 1
ATOM 580 N N . ASN A 1 68 ? 10.896 -6.662 2.573 1.00 86.81 68 ASN A N 1
ATOM 581 C CA . ASN A 1 68 ? 11.642 -6.489 1.327 1.00 86.81 68 ASN A CA 1
ATOM 582 C C . ASN A 1 68 ? 11.086 -5.465 0.321 1.00 86.81 68 ASN A C 1
ATOM 584 O O . ASN A 1 68 ? 11.442 -5.545 -0.849 1.00 86.81 68 ASN A O 1
ATOM 588 N N . GLN A 1 69 ? 10.239 -4.513 0.733 1.00 89.81 69 GLN A N 1
ATOM 589 C CA . GLN A 1 69 ? 9.887 -3.395 -0.152 1.00 89.81 69 GLN A CA 1
ATOM 590 C C . GLN A 1 69 ? 11.110 -2.562 -0.532 1.00 89.81 69 GLN A C 1
ATOM 592 O O . GLN A 1 69 ? 11.898 -2.209 0.345 1.00 89.81 69 GLN A O 1
ATOM 597 N N . CYS A 1 70 ? 11.195 -2.206 -1.812 1.00 92.50 70 CYS A N 1
ATOM 598 C CA . CYS A 1 70 ? 12.253 -1.364 -2.346 1.00 92.50 70 CYS A CA 1
ATOM 599 C C . CYS A 1 70 ? 12.210 0.033 -1.723 1.00 92.50 70 CYS A C 1
ATOM 601 O O . CYS A 1 70 ? 11.152 0.676 -1.697 1.00 92.50 70 CYS A O 1
ATOM 603 N N . THR A 1 71 ? 13.356 0.529 -1.266 1.00 92.62 71 THR A N 1
ATOM 604 C CA . THR A 1 71 ? 13.551 1.959 -1.009 1.00 92.62 71 THR A CA 1
ATOM 605 C C . THR A 1 71 ? 13.718 2.709 -2.329 1.00 92.62 71 THR A C 1
ATOM 607 O O . THR A 1 71 ? 13.957 2.099 -3.370 1.00 92.62 71 THR A O 1
ATOM 610 N N . CYS A 1 72 ? 13.595 4.040 -2.315 1.00 94.31 72 CYS A N 1
ATOM 611 C CA . CYS A 1 72 ? 13.795 4.827 -3.533 1.00 94.31 72 CYS A CA 1
ATOM 612 C C . CYS A 1 72 ? 15.214 4.639 -4.092 1.00 94.31 72 CYS A C 1
ATOM 614 O O . CYS A 1 72 ? 15.381 4.532 -5.298 1.00 94.31 72 CYS A O 1
ATOM 616 N N . GLU A 1 73 ? 16.221 4.502 -3.228 1.00 93.88 73 GLU A N 1
ATOM 617 C CA . GLU A 1 73 ? 17.619 4.281 -3.613 1.00 93.88 73 GLU A CA 1
ATOM 618 C C . GLU A 1 73 ? 17.855 2.919 -4.288 1.00 93.88 73 GLU A C 1
ATOM 620 O O . GLU A 1 73 ? 18.814 2.757 -5.043 1.00 93.88 73 GLU A O 1
ATOM 625 N N . GLU A 1 74 ? 16.986 1.936 -4.040 1.00 93.06 74 GLU A N 1
ATOM 626 C CA . GLU A 1 74 ? 17.032 0.618 -4.684 1.00 93.06 74 GLU A CA 1
ATOM 627 C C . GLU A 1 74 ? 16.401 0.636 -6.092 1.00 93.06 74 GLU A C 1
ATOM 629 O O . GLU A 1 74 ? 16.623 -0.286 -6.883 1.00 93.06 74 GLU A O 1
ATOM 634 N N . LEU A 1 75 ? 15.676 1.706 -6.449 1.00 94.69 75 LEU A N 1
ATOM 635 C CA . LEU A 1 75 ? 15.083 1.916 -7.774 1.00 94.69 75 LEU A CA 1
ATOM 636 C C . LEU A 1 75 ? 16.082 2.621 -8.699 1.00 94.69 75 LEU A C 1
ATOM 638 O O . LEU A 1 75 ? 16.051 3.838 -8.884 1.00 94.69 75 LEU A O 1
ATOM 642 N N . ILE A 1 76 ? 16.984 1.841 -9.296 1.00 92.81 76 ILE A N 1
ATOM 643 C CA . ILE A 1 76 ? 18.061 2.366 -10.155 1.00 92.81 76 ILE A CA 1
ATOM 644 C C . ILE A 1 76 ? 17.507 3.099 -11.385 1.00 92.81 76 ILE A C 1
ATOM 646 O O . ILE A 1 76 ? 18.094 4.081 -11.836 1.00 92.81 76 ILE A O 1
ATOM 650 N N . TYR A 1 77 ? 16.392 2.628 -11.945 1.00 93.38 77 TYR A N 1
ATOM 651 C CA . TYR A 1 77 ? 15.895 3.101 -13.234 1.00 93.38 77 TYR A CA 1
ATOM 652 C C . TYR A 1 77 ? 14.698 4.037 -13.099 1.00 93.38 77 TYR A C 1
ATOM 654 O O . TYR A 1 77 ? 13.818 3.861 -12.254 1.00 93.38 77 TYR A O 1
ATOM 662 N N . GLN A 1 78 ? 14.629 5.010 -14.013 1.00 94.69 78 GLN A N 1
ATOM 663 C CA . GLN A 1 78 ? 13.559 6.006 -14.059 1.00 94.69 78 GLN A CA 1
ATOM 664 C C . GLN A 1 78 ? 12.164 5.373 -14.162 1.00 94.69 78 GLN A C 1
ATOM 666 O O . GLN A 1 78 ? 11.219 5.918 -13.597 1.00 94.69 78 GLN A O 1
ATOM 671 N N . GLY A 1 79 ? 12.040 4.237 -14.860 1.00 94.31 79 GLY A N 1
ATOM 672 C CA . GLY A 1 79 ? 10.780 3.509 -15.015 1.00 94.31 79 GLY A CA 1
ATOM 673 C C . GLY A 1 79 ? 10.174 3.111 -13.671 1.00 94.31 79 GLY A C 1
ATOM 674 O O . GLY A 1 79 ? 9.097 3.589 -13.327 1.00 94.31 79 GLY A O 1
ATOM 675 N N . ASP A 1 80 ? 10.894 2.320 -12.874 1.00 95.25 80 ASP A N 1
ATOM 676 C CA . ASP A 1 80 ? 10.419 1.901 -11.549 1.00 95.25 80 ASP A CA 1
ATOM 677 C C . ASP A 1 80 ? 10.247 3.086 -10.597 1.00 95.25 80 ASP A C 1
ATOM 679 O O . ASP A 1 80 ? 9.279 3.139 -9.838 1.00 95.25 80 ASP A O 1
ATOM 683 N N . CYS A 1 81 ? 11.136 4.082 -10.676 1.00 96.12 81 CYS A N 1
ATOM 684 C CA . CYS A 1 81 ? 11.010 5.300 -9.881 1.00 96.12 81 CYS A CA 1
ATOM 685 C C . CYS A 1 81 ? 9.692 6.040 -10.156 1.00 96.12 81 CYS A C 1
ATOM 687 O O . CYS A 1 81 ? 9.029 6.498 -9.228 1.00 96.12 81 CYS A O 1
ATOM 689 N N . ALA A 1 82 ? 9.278 6.125 -11.425 1.00 94.69 82 ALA A N 1
ATOM 690 C CA . ALA A 1 82 ? 8.0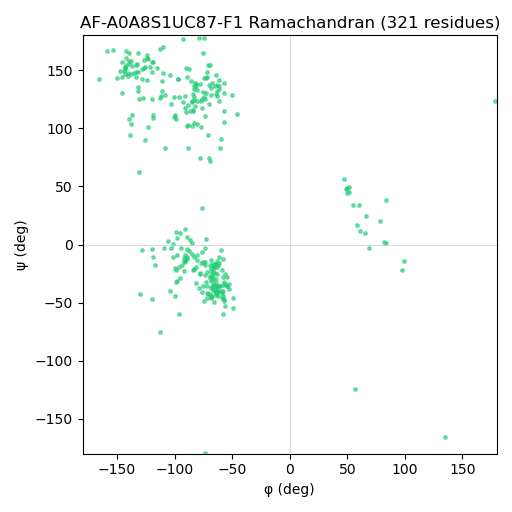01 6.722 -11.802 1.00 94.69 82 ALA A CA 1
ATOM 691 C C . ALA A 1 82 ? 6.806 5.896 -11.291 1.00 94.69 82 ALA A C 1
ATOM 693 O O . ALA A 1 82 ? 5.792 6.471 -10.895 1.00 94.69 82 ALA A O 1
ATOM 694 N N . LEU A 1 83 ? 6.931 4.563 -11.246 1.00 92.94 83 LEU A N 1
ATOM 695 C CA . LEU A 1 83 ? 5.899 3.668 -10.708 1.00 92.94 83 LEU A CA 1
ATOM 696 C C . LEU A 1 83 ? 5.771 3.742 -9.176 1.00 92.94 83 LEU A C 1
ATOM 698 O O . LEU A 1 83 ? 4.702 3.451 -8.637 1.00 92.94 83 LEU A O 1
ATOM 702 N N . ALA A 1 84 ? 6.823 4.157 -8.464 1.00 92.19 84 ALA A N 1
ATOM 703 C CA . ALA A 1 84 ? 6.783 4.391 -7.018 1.00 92.19 84 ALA A CA 1
ATOM 704 C C . ALA A 1 84 ? 5.916 5.598 -6.609 1.00 92.19 84 ALA A C 1
ATOM 706 O O . ALA A 1 84 ? 5.559 5.731 -5.432 1.00 92.19 84 ALA A O 1
ATOM 707 N N . GLY A 1 85 ? 5.531 6.445 -7.572 1.00 89.38 85 GLY A N 1
ATOM 708 C CA . GLY A 1 85 ? 4.547 7.509 -7.399 1.00 89.38 85 GLY A CA 1
ATOM 709 C C . GLY A 1 85 ? 4.910 8.477 -6.275 1.00 89.38 85 GLY A C 1
ATOM 710 O O . GLY A 1 85 ? 5.991 9.047 -6.242 1.00 89.38 85 GLY A O 1
ATOM 711 N N . GLU A 1 86 ? 4.007 8.652 -5.315 1.00 86.62 86 GLU A N 1
ATOM 712 C CA . GLU A 1 86 ? 4.109 9.665 -4.251 1.00 86.62 86 GLU A CA 1
ATOM 713 C C . GLU A 1 86 ? 5.160 9.353 -3.173 1.00 86.62 86 GLU A C 1
ATOM 715 O O . GLU A 1 86 ? 5.247 10.058 -2.170 1.00 86.62 86 GLU A O 1
ATOM 720 N N . SER A 1 87 ? 5.940 8.283 -3.337 1.00 90.06 87 SER A N 1
ATOM 721 C CA . SER A 1 87 ? 7.038 7.934 -2.427 1.00 90.06 87 SER A CA 1
ATOM 722 C C . SER A 1 87 ? 8.402 8.394 -2.943 1.00 90.06 87 SER A C 1
ATOM 724 O O . SER A 1 87 ? 9.264 8.749 -2.137 1.00 90.06 87 SER A O 1
ATOM 726 N N . CYS A 1 88 ? 8.592 8.424 -4.266 1.00 95.25 88 CYS A N 1
ATOM 727 C CA . CYS A 1 88 ? 9.892 8.662 -4.883 1.00 95.25 88 CYS A CA 1
ATOM 728 C C . CYS A 1 88 ? 9.802 9.622 -6.075 1.00 95.25 88 CYS A C 1
ATOM 730 O O . CYS A 1 88 ? 8.780 9.728 -6.744 1.00 95.25 88 CYS A O 1
ATOM 732 N N . LEU A 1 89 ? 10.899 10.317 -6.356 1.00 96.44 89 LEU A N 1
ATOM 733 C CA . LEU A 1 89 ? 11.045 11.240 -7.472 1.00 96.44 89 LEU A CA 1
ATOM 734 C C . LEU A 1 89 ? 12.350 10.941 -8.210 1.00 96.44 89 LEU A C 1
ATOM 736 O O . LEU A 1 89 ? 13.401 10.777 -7.593 1.00 96.44 89 LEU A O 1
ATOM 740 N N . TRP A 1 90 ? 12.302 10.917 -9.541 1.00 96.88 90 TRP A N 1
ATOM 741 C CA . TRP A 1 90 ? 13.512 10.782 -10.346 1.00 96.88 90 TRP A CA 1
ATOM 742 C C . TRP A 1 90 ? 14.284 12.103 -10.385 1.00 96.88 90 TRP A C 1
ATOM 744 O O . TRP A 1 90 ? 13.799 13.102 -10.921 1.00 96.88 90 TRP A O 1
ATOM 754 N N . ASN A 1 91 ? 15.506 12.108 -9.857 1.00 97.12 91 ASN A N 1
ATOM 755 C CA . ASN A 1 91 ? 16.426 13.228 -9.981 1.00 97.12 91 ASN A CA 1
ATOM 756 C C . ASN A 1 91 ? 17.250 13.074 -11.267 1.00 97.12 91 ASN A C 1
ATOM 758 O O . ASN A 1 91 ? 18.211 12.307 -11.322 1.00 97.12 91 ASN A O 1
ATOM 762 N N . SER A 1 92 ? 16.903 13.841 -12.303 1.00 96.31 92 SER A N 1
ATOM 763 C CA . SER A 1 92 ? 17.574 13.780 -13.608 1.00 96.31 92 SER A CA 1
ATOM 764 C C . SER A 1 92 ? 19.013 14.303 -13.602 1.00 96.31 92 SER A C 1
ATOM 766 O O . SER A 1 92 ? 19.769 13.984 -14.512 1.00 96.31 92 SER A O 1
ATOM 768 N N . GLN A 1 93 ? 19.393 15.118 -12.614 1.00 96.69 93 GLN A N 1
ATOM 769 C CA . GLN A 1 93 ? 20.746 15.670 -12.497 1.00 96.69 93 GLN A CA 1
ATOM 770 C C . GLN A 1 93 ? 21.707 14.634 -11.908 1.00 96.69 93 GLN A C 1
ATOM 772 O O . GLN A 1 93 ? 22.856 14.554 -12.331 1.00 96.69 93 GLN A O 1
ATOM 777 N N . LEU A 1 94 ? 21.220 13.835 -10.954 1.00 95.75 94 LEU A N 1
ATOM 778 C CA . LEU A 1 94 ? 21.977 12.753 -10.320 1.00 95.75 94 LEU A CA 1
ATOM 779 C C . LEU A 1 94 ? 21.791 11.399 -11.019 1.00 95.75 94 LEU A C 1
ATOM 781 O O . LEU A 1 94 ? 22.527 10.467 -10.714 1.00 95.75 94 LEU A O 1
ATOM 785 N N . ALA A 1 95 ? 20.823 11.292 -11.937 1.00 95.25 95 ALA A N 1
ATOM 786 C CA . ALA A 1 95 ? 20.375 10.036 -12.541 1.00 95.25 95 ALA A CA 1
ATOM 787 C C . ALA A 1 95 ? 20.037 8.971 -11.480 1.00 95.25 95 ALA A C 1
ATOM 789 O O . ALA A 1 95 ? 20.456 7.819 -11.574 1.00 95.25 95 ALA A O 1
ATOM 790 N N . GLN A 1 96 ? 19.311 9.389 -10.440 1.00 96.19 96 GLN A N 1
ATOM 791 C CA . GLN A 1 96 ? 18.977 8.562 -9.282 1.00 96.19 96 GLN A CA 1
ATOM 792 C C . GLN A 1 96 ? 17.528 8.780 -8.864 1.00 96.19 96 GLN A C 1
ATOM 794 O O . GLN A 1 96 ? 17.003 9.894 -8.945 1.00 96.19 96 GLN A O 1
ATOM 799 N N . CYS A 1 97 ? 16.896 7.723 -8.367 1.00 96.75 97 CYS A N 1
ATOM 800 C CA . CYS A 1 97 ? 15.613 7.829 -7.702 1.00 96.75 97 CYS A CA 1
ATOM 801 C C . CYS A 1 97 ? 15.827 8.237 -6.241 1.00 96.75 97 CYS A C 1
ATOM 803 O O . CYS A 1 97 ? 16.577 7.598 -5.506 1.00 96.75 97 CYS A O 1
ATOM 805 N N . ILE A 1 98 ? 15.191 9.329 -5.829 1.00 96.50 98 ILE A N 1
ATOM 806 C CA . ILE A 1 98 ? 15.301 9.877 -4.477 1.00 96.50 98 ILE A CA 1
ATOM 807 C C . ILE A 1 98 ? 13.937 9.873 -3.804 1.00 96.50 98 ILE A C 1
ATOM 809 O O . ILE A 1 98 ? 12.901 9.887 -4.467 1.00 96.50 98 ILE A O 1
ATOM 813 N N . GLN A 1 99 ? 13.921 9.878 -2.477 1.00 95.56 99 GLN A N 1
ATOM 814 C CA . GLN A 1 99 ? 12.678 10.055 -1.744 1.00 95.56 99 GLN A CA 1
ATOM 815 C C . GLN A 1 99 ? 12.091 11.448 -2.007 1.00 95.56 99 GLN A C 1
ATOM 817 O O . GLN A 1 99 ? 12.818 12.443 -2.001 1.00 95.56 99 GLN A O 1
ATOM 822 N N . ILE A 1 100 ? 10.775 11.527 -2.228 1.00 95.62 100 ILE A N 1
ATOM 823 C CA . ILE A 1 100 ? 10.109 12.822 -2.386 1.00 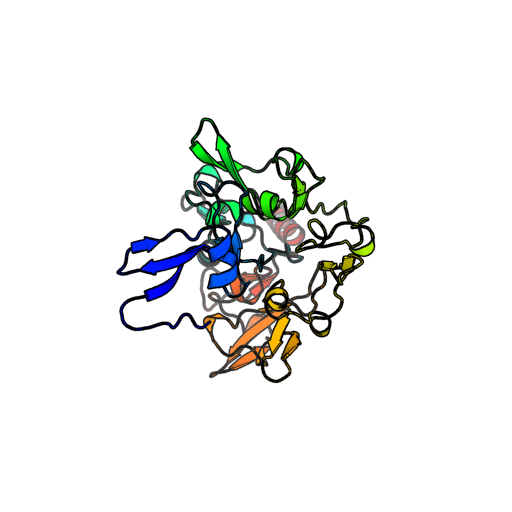95.62 100 ILE A CA 1
ATOM 824 C C . ILE A 1 100 ? 10.135 13.598 -1.064 1.00 95.62 100 ILE A C 1
ATOM 826 O O . ILE A 1 100 ? 9.923 13.035 0.015 1.00 95.62 100 ILE A O 1
ATOM 830 N N . ASP A 1 101 ? 10.383 14.901 -1.152 1.00 96.62 101 ASP A N 1
ATOM 831 C CA . ASP A 1 101 ? 10.245 15.792 -0.009 1.00 96.62 101 ASP A CA 1
ATOM 832 C C . ASP A 1 101 ? 8.752 16.006 0.293 1.00 96.62 101 ASP A C 1
ATOM 834 O O . ASP A 1 101 ? 7.969 16.348 -0.598 1.00 96.62 101 ASP A O 1
ATOM 838 N N . CYS A 1 102 ? 8.353 15.839 1.555 1.00 96.69 102 CYS A N 1
ATOM 839 C CA . CYS A 1 102 ? 6.985 16.062 2.012 1.00 96.69 102 CYS A CA 1
ATOM 840 C C . CYS A 1 102 ? 6.458 17.448 1.617 1.00 96.69 102 CYS A C 1
ATOM 842 O O . CYS A 1 102 ? 5.292 17.564 1.247 1.00 96.69 102 CYS A O 1
ATOM 844 N N . TYR A 1 103 ? 7.308 18.483 1.577 1.00 97.12 103 TYR A N 1
ATOM 845 C CA . TYR A 1 103 ? 6.895 19.829 1.156 1.00 97.12 103 TYR A CA 1
ATOM 846 C C . TYR A 1 103 ? 6.426 19.901 -0.310 1.00 97.12 103 TYR A C 1
ATOM 848 O O . TYR A 1 103 ? 5.727 20.847 -0.699 1.00 97.12 103 TYR A O 1
ATOM 856 N N . MET A 1 104 ? 6.784 18.921 -1.146 1.00 95.44 104 MET A N 1
ATOM 857 C CA . MET A 1 104 ? 6.330 18.820 -2.537 1.00 95.44 104 MET A CA 1
ATOM 858 C C 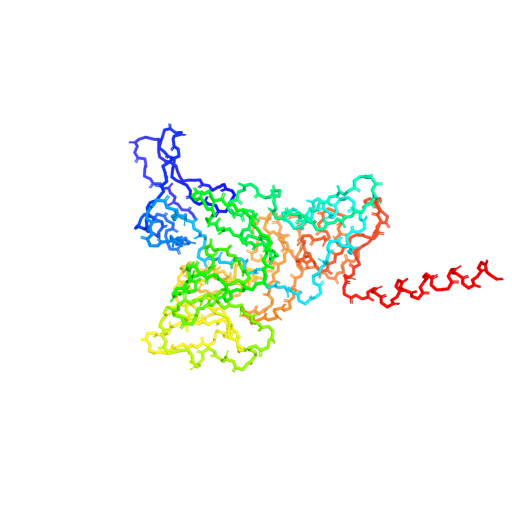. MET A 1 104 ? 4.929 18.207 -2.662 1.00 95.44 104 MET A C 1
ATOM 860 O O . MET A 1 104 ? 4.267 18.421 -3.677 1.00 95.44 104 MET A O 1
ATOM 864 N N . LEU A 1 105 ? 4.445 17.497 -1.640 1.00 94.38 105 LEU A N 1
ATOM 865 C CA . LEU A 1 105 ? 3.131 16.856 -1.641 1.00 94.38 105 LEU A CA 1
ATOM 866 C C . LEU A 1 105 ? 2.048 17.890 -1.310 1.00 94.38 105 LEU A C 1
ATOM 868 O O . LEU A 1 105 ? 1.880 18.313 -0.168 1.00 94.38 105 LEU A O 1
ATOM 872 N N . LYS A 1 106 ? 1.318 18.336 -2.338 1.00 92.12 106 LYS A N 1
ATOM 873 C CA . LYS A 1 106 ? 0.327 19.423 -2.215 1.00 92.12 106 LYS A CA 1
ATOM 874 C C . LYS A 1 106 ? -1.074 18.961 -1.840 1.00 92.12 106 LYS A C 1
ATOM 876 O O . LYS A 1 106 ? -1.909 19.796 -1.506 1.00 92.12 106 LYS A O 1
ATOM 881 N N . THR A 1 107 ? -1.341 17.661 -1.906 1.00 88.69 107 THR A N 1
ATOM 882 C CA . THR A 1 107 ? -2.641 17.105 -1.532 1.00 88.69 107 THR A CA 1
ATOM 883 C C . THR A 1 107 ? -2.521 16.309 -0.243 1.00 88.69 107 THR A C 1
ATOM 885 O O . THR A 1 107 ? -1.498 15.668 0.020 1.00 88.69 107 THR A O 1
ATOM 888 N N . ARG A 1 108 ? -3.598 16.323 0.545 1.00 86.19 108 ARG A N 1
ATOM 889 C CA . ARG A 1 108 ? -3.706 15.522 1.760 1.00 86.19 108 ARG A CA 1
ATOM 890 C C . ARG A 1 108 ? -3.507 14.040 1.477 1.00 86.19 108 ARG A C 1
ATOM 892 O O . ARG A 1 108 ? -2.723 13.402 2.171 1.00 86.19 108 ARG A O 1
ATOM 899 N N . SER A 1 109 ? -4.188 13.507 0.462 1.00 82.69 109 SER A N 1
ATOM 900 C CA . SER A 1 109 ? -4.092 12.088 0.118 1.00 82.69 109 SER A CA 1
ATOM 901 C C . SER A 1 109 ? -2.653 11.675 -0.175 1.00 82.69 109 SER A C 1
ATOM 903 O O . SER A 1 109 ? -2.181 10.697 0.409 1.00 82.69 109 SER A O 1
ATOM 905 N N . SER A 1 110 ? -1.937 12.462 -0.984 1.00 87.94 110 SER A N 1
ATOM 906 C CA . SER A 1 110 ? -0.539 12.177 -1.300 1.00 87.94 110 SER A CA 1
ATOM 907 C C . SER A 1 110 ? 0.348 12.215 -0.061 1.00 87.94 110 SER A C 1
ATOM 909 O O . SER A 1 110 ? 1.220 11.371 0.124 1.00 87.94 110 SER A O 1
ATOM 911 N N . CYS A 1 111 ? 0.094 13.180 0.824 1.00 92.31 111 CYS A N 1
ATOM 912 C CA . CYS A 1 111 ? 0.837 13.328 2.064 1.00 92.31 111 CYS A CA 1
ATOM 913 C C . CYS A 1 111 ? 0.624 12.161 3.035 1.00 92.31 111 CYS A C 1
ATOM 915 O O . CYS A 1 111 ? 1.590 11.592 3.532 1.00 92.31 111 CYS A O 1
ATOM 917 N N . ILE A 1 112 ? -0.636 11.792 3.291 1.00 88.50 112 ILE A N 1
ATOM 918 C CA . ILE A 1 112 ? -0.996 10.715 4.224 1.00 88.50 112 ILE A CA 1
ATOM 919 C C . ILE A 1 112 ? -0.480 9.363 3.714 1.00 88.50 112 ILE A C 1
ATOM 921 O O . ILE A 1 112 ? -0.046 8.539 4.521 1.00 88.50 112 ILE A O 1
ATOM 925 N N . SER A 1 113 ? -0.504 9.158 2.390 1.00 84.50 113 SER A N 1
ATOM 926 C CA . SER A 1 113 ? -0.011 7.955 1.695 1.00 84.50 113 SER A CA 1
ATOM 927 C C . SER A 1 113 ? 1.506 7.793 1.761 1.00 84.50 113 SER A C 1
ATOM 929 O O . SER A 1 113 ? 2.010 6.673 1.664 1.00 84.50 113 SER A O 1
ATOM 931 N N . ASN A 1 114 ? 2.249 8.880 1.975 1.00 89.62 114 ASN A N 1
ATOM 932 C CA . ASN A 1 114 ? 3.691 8.819 2.146 1.00 89.62 114 ASN A CA 1
ATOM 933 C C . ASN A 1 114 ? 4.056 8.499 3.607 1.00 89.62 114 ASN A C 1
ATOM 935 O O . ASN A 1 114 ? 3.833 9.294 4.518 1.00 89.62 114 ASN A O 1
ATOM 939 N N . TYR A 1 115 ? 4.688 7.340 3.827 1.00 87.12 115 TYR A N 1
ATOM 940 C CA . TYR A 1 115 ? 5.055 6.837 5.161 1.00 87.12 115 TYR A CA 1
ATOM 941 C C . TYR A 1 115 ? 5.934 7.805 5.976 1.00 87.12 115 TYR A C 1
ATOM 943 O O . TYR A 1 115 ? 5.949 7.760 7.207 1.00 87.12 115 TYR A O 1
ATOM 951 N N . ASN A 1 116 ? 6.685 8.678 5.304 1.00 91.50 116 ASN A N 1
ATOM 952 C CA . ASN A 1 116 ? 7.609 9.613 5.935 1.00 91.50 116 ASN A CA 1
ATOM 953 C C . ASN A 1 116 ? 7.018 11.016 6.114 1.00 91.50 116 ASN A C 1
ATOM 955 O O . ASN A 1 116 ? 7.730 11.908 6.573 1.00 91.50 116 ASN A O 1
ATOM 959 N N . CYS A 1 117 ? 5.737 11.214 5.797 1.00 94.75 117 CYS A N 1
ATOM 960 C CA . CYS A 1 117 ? 5.071 12.507 5.858 1.00 94.75 117 CYS A CA 1
ATOM 961 C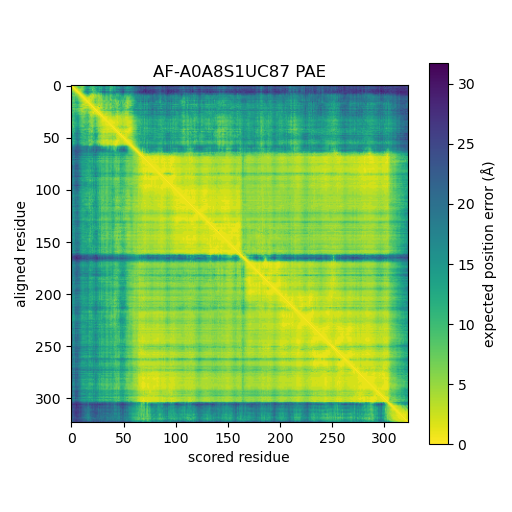 C . CYS A 1 117 ? 3.823 12.485 6.749 1.00 94.75 117 CYS A C 1
ATOM 963 O O . CYS A 1 117 ? 3.291 11.428 7.102 1.00 94.75 117 CYS A O 1
ATOM 965 N N . HIS A 1 118 ? 3.367 13.678 7.131 1.00 95.38 118 HIS A N 1
ATOM 966 C CA . HIS A 1 118 ? 2.075 13.887 7.771 1.00 95.38 118 HIS A CA 1
ATOM 967 C C . HIS A 1 118 ? 1.424 15.197 7.340 1.00 95.38 118 HIS A C 1
ATOM 969 O O . HIS A 1 118 ? 2.104 16.180 7.047 1.00 95.38 118 HIS A O 1
ATOM 975 N N . TRP A 1 119 ? 0.096 15.198 7.323 1.00 94.25 119 TRP A N 1
ATOM 976 C CA . TRP A 1 119 ? -0.730 16.333 6.935 1.00 94.25 119 TRP A CA 1
ATOM 977 C C . TRP A 1 119 ? -1.275 17.053 8.167 1.00 94.25 119 TRP A C 1
ATOM 979 O O . TRP A 1 119 ? -2.127 16.506 8.860 1.00 94.25 119 TRP A O 1
ATOM 989 N N . ILE A 1 120 ? -0.805 18.267 8.455 1.00 94.38 120 ILE A N 1
ATOM 990 C CA . ILE A 1 120 ? -1.146 19.001 9.685 1.00 94.38 120 ILE A CA 1
ATOM 991 C C . ILE A 1 120 ? -1.377 20.492 9.417 1.00 94.38 120 ILE A C 1
ATOM 993 O O . ILE A 1 120 ? -0.869 21.049 8.445 1.00 94.38 120 ILE A O 1
ATOM 997 N N . GLN A 1 121 ? -2.159 21.133 10.287 1.00 92.06 121 GLN A N 1
ATOM 998 C CA . GLN A 1 121 ? -2.372 22.580 10.292 1.00 92.06 121 GLN A CA 1
ATOM 999 C C . GLN A 1 121 ? -1.232 23.273 11.045 1.00 92.06 121 GLN A C 1
ATOM 1001 O O . GLN A 1 121 ? -0.967 22.943 12.200 1.00 92.06 121 GLN A O 1
ATOM 1006 N N . VAL A 1 122 ? -0.588 24.252 10.414 1.00 91.44 122 VAL A N 1
ATOM 1007 C CA . VAL A 1 122 ? 0.390 25.150 11.045 1.00 91.44 122 VAL A CA 1
ATOM 1008 C C . VAL A 1 122 ? 0.013 26.572 10.660 1.00 91.44 122 VAL A C 1
ATOM 1010 O O . VAL A 1 122 ? -0.140 26.851 9.475 1.00 91.44 122 VAL A O 1
ATOM 1013 N N . ASP A 1 123 ? -0.178 27.444 11.651 1.00 93.00 123 ASP A N 1
ATOM 1014 C CA . ASP A 1 123 ? -0.569 28.848 11.445 1.00 93.00 123 ASP A CA 1
ATOM 1015 C C . ASP A 1 123 ? -1.771 29.009 10.490 1.00 93.00 123 ASP A C 1
ATOM 1017 O O . ASP A 1 123 ? -1.742 29.784 9.538 1.00 93.00 123 ASP A O 1
ATOM 1021 N N . ASP A 1 124 ? -2.824 28.218 10.720 1.00 89.50 124 ASP A N 1
ATOM 1022 C CA . ASP A 1 124 ? -4.050 28.168 9.905 1.00 89.50 124 ASP A CA 1
ATOM 1023 C C . ASP A 1 124 ? -3.904 27.670 8.459 1.00 89.50 124 ASP A C 1
ATOM 1025 O O . ASP A 1 124 ? -4.868 27.688 7.690 1.00 89.50 124 ASP A O 1
ATOM 1029 N N . VAL A 1 125 ? -2.741 27.127 8.095 1.00 90.69 125 VAL A N 1
ATOM 1030 C CA . VAL A 1 125 ? -2.495 26.532 6.778 1.00 90.69 125 VAL A CA 1
ATOM 1031 C C . VAL A 1 125 ? -2.291 25.025 6.906 1.00 90.69 125 VAL A C 1
ATOM 1033 O O . VAL A 1 125 ? -1.433 24.554 7.651 1.00 90.69 125 VAL A O 1
ATOM 1036 N N . MET A 1 126 ? -3.074 24.248 6.152 1.00 90.56 126 MET A N 1
ATOM 1037 C CA . MET A 1 126 ? -2.848 22.808 6.013 1.00 90.56 126 MET A CA 1
ATOM 1038 C C . MET A 1 126 ? -1.640 22.558 5.115 1.00 90.56 126 MET A C 1
ATOM 1040 O O . MET A 1 126 ? -1.591 23.045 3.983 1.00 90.56 126 MET A O 1
ATOM 1044 N N . GLN A 1 127 ? -0.681 21.778 5.601 1.00 95.56 127 GLN A N 1
ATOM 1045 C CA . GLN A 1 127 ? 0.529 21.462 4.855 1.00 95.56 127 GLN A CA 1
ATOM 1046 C C . GLN A 1 127 ? 1.032 20.047 5.131 1.00 95.56 127 GLN A C 1
ATOM 1048 O O . GLN A 1 127 ? 0.744 19.443 6.166 1.00 95.56 127 GLN A O 1
ATOM 1053 N N . CYS A 1 128 ? 1.804 19.529 4.177 1.00 96.69 128 CYS A N 1
ATOM 1054 C CA . CYS A 1 128 ? 2.491 18.257 4.308 1.00 96.69 128 CYS A CA 1
ATOM 1055 C C . CYS A 1 128 ? 3.906 18.468 4.844 1.00 96.69 128 CYS A C 1
ATOM 1057 O O . CYS A 1 128 ? 4.696 19.192 4.238 1.00 96.69 128 CYS A O 1
ATOM 1059 N N . LEU A 1 129 ? 4.225 17.826 5.966 1.00 97.06 129 LEU A N 1
ATOM 1060 C CA . LEU A 1 129 ? 5.498 17.979 6.665 1.00 97.06 129 LEU A CA 1
ATOM 1061 C C . LEU A 1 129 ? 6.185 16.627 6.893 1.00 97.06 129 LEU A C 1
ATOM 1063 O O . LEU A 1 129 ? 5.504 15.605 7.034 1.00 97.06 129 LEU A O 1
ATOM 1067 N N . PRO A 1 130 ? 7.527 16.598 6.998 1.00 96.44 130 PRO A N 1
ATOM 1068 C CA . PRO A 1 130 ? 8.255 15.400 7.399 1.00 96.44 130 PRO A CA 1
ATOM 1069 C C . PRO A 1 130 ? 7.790 14.872 8.757 1.00 96.44 130 PRO A C 1
ATOM 1071 O O . PRO A 1 130 ? 7.692 15.607 9.741 1.00 96.44 130 PRO A O 1
ATOM 1074 N N . MET A 1 131 ? 7.506 13.576 8.821 1.00 94.06 131 MET A N 1
ATOM 1075 C CA . MET A 1 131 ? 7.130 12.893 10.051 1.00 94.06 131 MET A CA 1
ATOM 1076 C C . MET A 1 131 ? 8.344 12.712 10.961 1.00 94.06 131 MET A C 1
ATOM 1078 O O . MET A 1 131 ? 9.322 12.066 10.588 1.00 94.06 131 MET A O 1
ATOM 1082 N N . THR A 1 132 ? 8.238 13.186 12.201 1.00 91.19 132 THR A N 1
ATOM 1083 C CA . THR A 1 132 ? 9.227 12.899 13.251 1.00 91.19 132 THR A CA 1
ATOM 1084 C C . THR A 1 132 ? 8.779 11.730 14.124 1.00 91.19 132 THR A C 1
ATOM 1086 O O . THR A 1 132 ? 9.463 10.708 14.182 1.00 91.19 132 THR A O 1
ATOM 1089 N N . LYS A 1 133 ? 7.622 11.860 14.785 1.00 93.94 133 LYS A N 1
ATOM 1090 C CA . LYS A 1 133 ? 7.012 10.844 15.655 1.00 93.94 133 LYS A CA 1
ATOM 1091 C C . LYS A 1 133 ? 5.491 10.968 15.641 1.00 93.94 133 LYS A C 1
ATOM 1093 O O . LYS A 1 133 ? 4.975 12.081 15.684 1.00 93.94 133 LYS A O 1
ATOM 1098 N N . CYS A 1 134 ? 4.790 9.838 15.693 1.00 93.12 134 CYS A N 1
ATOM 1099 C CA . CYS A 1 134 ? 3.330 9.829 15.798 1.00 93.12 134 CYS A CA 1
ATOM 1100 C C . CYS A 1 134 ? 2.816 10.451 17.099 1.00 93.12 134 CYS A C 1
ATOM 1102 O O . CYS A 1 134 ? 1.805 11.141 17.064 1.00 93.12 134 CYS A O 1
ATOM 1104 N N . SER A 1 135 ? 3.556 10.306 18.204 1.00 94.75 135 SER A N 1
ATOM 1105 C CA . SER A 1 135 ? 3.204 10.857 19.525 1.00 94.75 135 SER A CA 1
ATOM 1106 C C . SER A 1 135 ? 3.109 12.385 19.569 1.00 94.75 135 SER A C 1
ATOM 1108 O O . SER A 1 135 ? 2.675 12.941 20.570 1.00 94.75 135 SER A O 1
ATOM 1110 N N . ASN A 1 136 ? 3.548 13.073 18.512 1.00 94.88 136 ASN A N 1
ATOM 1111 C CA . ASN A 1 136 ? 3.426 14.523 18.382 1.00 94.88 136 ASN A CA 1
ATOM 1112 C C . ASN A 1 136 ? 2.103 14.941 17.722 1.00 94.88 136 ASN A C 1
ATOM 1114 O O . ASN A 1 136 ? 1.791 16.128 17.681 1.00 94.88 136 ASN A O 1
ATOM 1118 N N . LEU A 1 137 ? 1.351 13.988 17.171 1.00 94.00 137 LEU A N 1
ATOM 1119 C CA . LEU A 1 137 ? 0.101 14.243 16.473 1.00 94.00 137 LEU A CA 1
ATOM 1120 C C . LEU A 1 137 ? -1.059 14.038 17.446 1.00 94.00 137 LEU A C 1
ATOM 1122 O O . LEU A 1 137 ? -1.137 12.983 18.082 1.00 94.00 137 LEU A O 1
ATOM 1126 N N . PRO A 1 138 ? -1.958 15.020 17.593 1.00 93.31 138 PRO A N 1
ATOM 1127 C CA . PRO A 1 138 ? -3.135 14.851 18.425 1.00 93.31 138 PRO A CA 1
ATOM 1128 C C . PRO A 1 138 ? -4.093 13.863 17.762 1.00 93.31 138 PRO A C 1
ATOM 1130 O O . PRO A 1 138 ? -4.340 13.927 16.562 1.00 93.31 138 PRO A O 1
ATOM 1133 N N . GLY A 1 139 ? -4.672 12.965 18.545 1.00 88.69 139 GLY A N 1
ATOM 1134 C CA . GLY A 1 139 ? -5.681 12.046 18.043 1.00 88.69 139 GLY A CA 1
ATOM 1135 C C . GLY A 1 139 ? -6.138 11.105 19.136 1.00 88.69 139 GLY A C 1
ATOM 1136 O O . GLY A 1 139 ? -5.325 10.402 19.727 1.00 88.69 139 GLY A O 1
ATOM 1137 N N . SER A 1 140 ? -7.441 11.088 19.404 1.00 84.12 140 SER A N 1
ATOM 1138 C CA . SER A 1 140 ? -8.050 10.286 20.470 1.00 84.12 140 SER A CA 1
ATOM 1139 C C . SER A 1 140 ? -8.466 8.881 20.037 1.00 84.12 140 SER A C 1
ATOM 1141 O O . SER A 1 140 ? -8.964 8.096 20.842 1.00 84.12 140 SER A O 1
ATOM 1143 N N . ASN A 1 141 ? -8.309 8.564 18.752 1.00 78.31 141 ASN A N 1
ATOM 1144 C CA . ASN A 1 141 ? -8.609 7.261 18.174 1.00 78.31 141 ASN A CA 1
ATOM 1145 C C . ASN A 1 141 ? -7.840 7.062 16.858 1.00 78.31 141 ASN A C 1
ATOM 1147 O O . ASN A 1 141 ? -7.331 8.018 16.271 1.00 78.31 141 ASN A O 1
ATOM 1151 N N . SER A 1 142 ? -7.809 5.818 16.379 1.00 76.56 142 SER A N 1
ATOM 1152 C CA . SER A 1 142 ?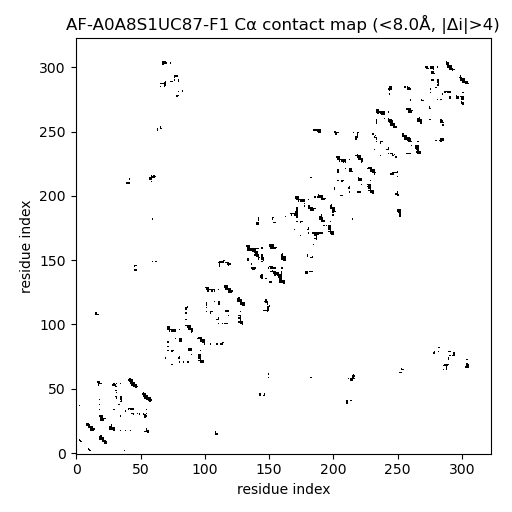 -7.107 5.406 15.159 1.00 76.56 142 SER A CA 1
ATOM 1153 C C . SER A 1 142 ? -7.511 6.214 13.919 1.00 76.56 142 SER A C 1
ATOM 1155 O O . SER A 1 142 ? -6.661 6.542 13.095 1.00 76.56 142 SER A O 1
ATOM 1157 N N . TYR A 1 143 ? -8.782 6.611 13.801 1.00 75.75 143 TYR A N 1
ATOM 1158 C CA . TYR A 1 143 ? -9.274 7.369 12.645 1.00 75.75 143 TYR A CA 1
ATOM 1159 C C . TYR A 1 143 ? -8.696 8.777 12.568 1.00 75.75 143 TYR A C 1
ATOM 1161 O O . TYR A 1 143 ? -8.289 9.216 11.494 1.00 75.75 143 TYR A O 1
ATOM 1169 N N . GLN A 1 144 ? -8.644 9.480 13.702 1.00 82.75 144 GLN A N 1
ATOM 1170 C CA . GLN A 1 144 ? -8.018 10.800 13.761 1.00 82.75 144 GLN A CA 1
ATOM 1171 C C . GLN A 1 144 ? -6.535 10.707 13.412 1.00 82.75 144 GLN A C 1
ATOM 1173 O O . GLN A 1 144 ? -6.012 11.574 12.727 1.00 82.75 144 GLN A O 1
ATOM 1178 N N . CYS A 1 145 ? -5.871 9.626 13.808 1.00 86.38 145 CYS A N 1
ATOM 1179 C CA . CYS A 1 145 ? -4.453 9.434 13.538 1.00 86.38 145 CYS A CA 1
ATOM 1180 C C . CYS A 1 145 ? -4.154 9.124 12.068 1.00 86.38 145 CYS A C 1
ATOM 1182 O O . CYS A 1 145 ? -3.279 9.757 11.469 1.00 86.38 145 CYS A O 1
ATOM 1184 N N . LEU A 1 146 ? -4.974 8.274 11.446 1.00 82.69 146 LEU A N 1
ATOM 1185 C CA . LEU A 1 146 ? -4.954 8.028 10.003 1.00 82.69 146 LEU A CA 1
ATOM 1186 C C . LEU A 1 146 ? -5.186 9.301 9.182 1.00 82.69 146 LEU A C 1
ATOM 1188 O O . LEU A 1 146 ? -4.687 9.423 8.067 1.00 82.69 146 LEU A O 1
ATOM 1192 N N . ALA A 1 147 ? -5.908 10.271 9.741 1.00 85.44 147 ALA A N 1
ATOM 1193 C CA . ALA A 1 147 ? -6.163 11.563 9.121 1.00 85.44 147 ALA A CA 1
ATOM 1194 C C . ALA A 1 147 ? -4.901 12.432 8.962 1.00 85.44 147 ALA A C 1
ATOM 1196 O O . ALA A 1 147 ? -4.938 13.379 8.167 1.00 85.44 147 ALA A O 1
ATOM 1197 N N . TYR A 1 148 ? -3.833 12.128 9.712 1.00 90.88 148 TYR A N 1
ATOM 1198 C CA . TYR A 1 148 ? -2.530 12.786 9.631 1.00 90.88 148 TYR A CA 1
ATOM 1199 C C . TYR A 1 148 ? -1.527 11.981 8.806 1.00 90.88 148 TYR A C 1
ATOM 1201 O O . TYR A 1 148 ? -0.793 12.570 8.019 1.00 90.88 148 TYR A O 1
ATOM 1209 N N . SER A 1 149 ? -1.448 10.660 8.994 1.00 90.62 149 SER A N 1
ATOM 1210 C CA . SER A 1 149 ? -0.488 9.798 8.291 1.00 90.62 149 SER A CA 1
ATOM 1211 C C . SER A 1 149 ? -0.851 8.324 8.430 1.00 90.62 149 SER A C 1
ATOM 1213 O O . SER A 1 149 ? -1.196 7.877 9.523 1.00 90.62 149 SER A O 1
ATOM 1215 N N . TYR A 1 150 ? -0.650 7.526 7.376 1.00 84.12 150 TYR A N 1
ATOM 1216 C CA . TYR A 1 150 ? -0.796 6.068 7.471 1.00 84.12 150 TYR A CA 1
ATOM 1217 C C . TYR A 1 150 ? 0.229 5.398 8.390 1.00 84.12 150 TYR A C 1
ATOM 1219 O O . TYR A 1 150 ? 0.021 4.268 8.828 1.00 84.12 150 TYR A O 1
ATOM 1227 N N . ARG A 1 151 ? 1.326 6.081 8.731 1.00 86.31 151 ARG A N 1
ATOM 1228 C CA . ARG A 1 151 ? 2.286 5.589 9.727 1.00 86.31 151 ARG A CA 1
ATOM 1229 C C . ARG A 1 151 ? 1.700 5.589 11.146 1.00 86.31 151 ARG A C 1
ATOM 1231 O O . ARG A 1 151 ? 2.083 4.764 11.975 1.00 86.31 151 ARG A O 1
ATOM 1238 N N . CYS A 1 152 ? 0.760 6.491 11.421 1.00 87.88 152 CYS A N 1
ATOM 1239 C CA . CYS A 1 152 ? 0.195 6.730 12.744 1.00 87.88 152 CYS A CA 1
ATOM 1240 C C . CYS A 1 152 ? -1.231 6.198 12.798 1.00 87.88 152 CYS A C 1
ATOM 1242 O O . CYS A 1 152 ? -2.195 6.916 12.582 1.00 87.88 152 CYS A O 1
ATOM 1244 N N . THR A 1 153 ? -1.355 4.903 13.043 1.00 80.81 153 THR A N 1
ATOM 1245 C CA . THR A 1 153 ? -2.633 4.178 12.971 1.00 80.81 153 THR A CA 1
ATOM 1246 C C . THR A 1 153 ? -3.249 3.918 14.338 1.00 80.81 153 THR A C 1
ATOM 1248 O O . THR A 1 153 ? -4.401 3.513 14.410 1.00 80.81 153 THR A O 1
ATOM 1251 N N . GLN A 1 154 ? -2.509 4.151 15.425 1.00 81.19 154 GLN A N 1
ATOM 1252 C CA . GLN A 1 154 ? -2.965 3.913 16.792 1.00 81.19 154 GLN A CA 1
ATOM 1253 C C . GLN A 1 154 ? -3.132 5.224 17.563 1.00 81.19 154 GLN A C 1
ATOM 1255 O O . GLN A 1 154 ? -2.681 6.278 17.123 1.00 81.19 154 GLN A O 1
ATOM 1260 N N . SER A 1 155 ? -3.768 5.150 18.731 1.00 84.69 155 SER A N 1
ATOM 1261 C CA . SER A 1 155 ? -3.929 6.264 19.665 1.00 84.69 155 SER A CA 1
ATOM 1262 C C . SER A 1 155 ? -3.903 5.758 21.107 1.00 84.69 155 SER A C 1
ATOM 1264 O O . SER A 1 155 ? -4.433 4.682 21.392 1.00 84.69 155 SER A O 1
ATOM 1266 N N . ASP A 1 156 ? -3.328 6.550 22.012 1.00 83.88 156 ASP A N 1
ATOM 1267 C CA . ASP A 1 156 ? -3.394 6.337 23.467 1.00 83.88 156 ASP A CA 1
ATOM 1268 C C . ASP A 1 156 ? -4.616 7.011 24.130 1.00 83.88 156 ASP A C 1
ATOM 1270 O O . ASP A 1 156 ? -4.748 7.017 25.353 1.00 83.88 156 ASP A O 1
ATOM 1274 N N . GLY A 1 157 ? -5.523 7.572 23.323 1.00 82.38 157 GLY A N 1
ATOM 1275 C CA . GLY A 1 157 ? -6.681 8.351 23.762 1.00 82.38 157 GLY A CA 1
ATOM 1276 C C . GLY A 1 157 ? -6.475 9.867 23.695 1.00 82.38 157 GLY A C 1
ATOM 1277 O O . GLY A 1 157 ? -7.463 10.602 23.713 1.00 82.38 157 GLY A O 1
ATOM 1278 N N . GLN A 1 158 ? -5.238 10.345 23.542 1.00 88.88 158 GLN A N 1
ATOM 1279 C CA . GLN A 1 158 ? -4.921 11.767 23.387 1.00 88.88 158 GLN A CA 1
ATOM 1280 C C . GLN A 1 158 ? -4.000 12.041 22.192 1.00 88.88 158 GLN A C 1
ATOM 1282 O O . GLN A 1 158 ? -4.232 12.993 21.441 1.00 88.88 158 GLN A O 1
ATOM 1287 N N . PHE A 1 159 ? -2.978 11.213 22.008 1.00 92.50 159 PHE A N 1
ATOM 1288 C CA . PHE A 1 159 ? -1.988 11.325 20.950 1.00 92.50 159 PHE A CA 1
ATOM 1289 C C . PHE A 1 159 ? -1.967 10.076 20.087 1.00 92.50 159 PHE A C 1
ATOM 1291 O O . PHE A 1 159 ? -2.263 8.958 20.521 1.00 92.50 159 PHE A O 1
ATOM 1298 N N . CYS A 1 160 ? -1.569 10.280 18.842 1.00 91.00 160 CYS A N 1
ATOM 1299 C CA . CYS A 1 160 ? -1.367 9.200 17.910 1.00 91.00 160 CYS A CA 1
ATOM 1300 C C . CYS A 1 160 ? -0.123 8.400 18.253 1.00 91.00 160 CYS A C 1
ATOM 1302 O O . CYS A 1 160 ? 0.874 8.916 18.744 1.00 91.00 160 CYS A O 1
ATOM 1304 N N . GLN A 1 161 ? -0.162 7.118 17.944 1.00 87.50 161 GLN A N 1
ATOM 1305 C CA . GLN A 1 161 ? 0.931 6.196 18.175 1.00 87.50 161 GLN A CA 1
ATOM 1306 C C . GLN A 1 161 ? 1.303 5.539 16.849 1.00 87.50 161 GLN A C 1
ATOM 1308 O O . GLN A 1 161 ? 0.456 5.275 15.986 1.00 87.50 161 GLN A O 1
ATOM 1313 N N . GLU A 1 162 ? 2.606 5.349 16.653 1.00 85.12 162 GLU A N 1
ATOM 1314 C CA . GLU A 1 162 ? 3.088 4.564 15.524 1.00 85.12 162 GLU A CA 1
ATOM 1315 C C . GLU A 1 162 ? 2.755 3.111 15.822 1.00 85.12 162 GLU A C 1
ATOM 1317 O O . GLU A 1 162 ? 2.891 2.672 16.964 1.00 85.12 162 GLU A O 1
ATOM 1322 N N . LEU A 1 163 ? 2.407 2.342 14.792 1.00 71.44 163 LEU A N 1
ATOM 1323 C CA . LEU A 1 163 ? 2.458 0.892 14.896 1.00 71.44 163 LEU A CA 1
ATOM 1324 C C . LEU A 1 163 ? 3.929 0.466 14.978 1.00 71.44 163 LEU A C 1
ATOM 1326 O O . LEU A 1 163 ? 4.511 -0.002 13.996 1.00 71.44 163 LEU A O 1
ATOM 1330 N N . SER A 1 164 ? 4.582 0.718 16.111 1.00 57.66 164 SER A N 1
ATOM 1331 C CA . SER A 1 164 ? 6.017 0.536 16.192 1.00 57.66 164 SER A CA 1
ATOM 1332 C C . SER A 1 164 ? 6.337 -0.940 15.932 1.00 57.66 164 SER A C 1
ATOM 1334 O O . SER A 1 164 ? 5.634 -1.867 16.356 1.00 57.66 164 SER A O 1
ATOM 1336 N N . ARG A 1 165 ? 7.435 -1.198 15.215 1.00 49.72 165 ARG A N 1
ATOM 1337 C CA . ARG A 1 165 ? 8.003 -2.552 15.138 1.00 49.72 165 ARG A CA 1
ATOM 1338 C C . ARG A 1 165 ? 8.352 -3.099 16.527 1.00 49.72 165 ARG A C 1
ATOM 1340 O O . ARG A 1 165 ? 8.636 -4.282 16.605 1.00 49.72 165 ARG A O 1
ATOM 1347 N N . LEU A 1 166 ? 8.360 -2.280 17.581 1.00 40.16 166 LEU A N 1
ATOM 1348 C CA . LEU A 1 166 ? 8.713 -2.652 18.951 1.00 40.16 166 LEU A CA 1
ATOM 1349 C C . LEU A 1 166 ? 7.483 -2.893 19.850 1.00 40.16 166 LEU A C 1
ATOM 1351 O O . LEU A 1 166 ? 7.593 -3.684 20.778 1.00 40.16 166 LEU A O 1
ATOM 1355 N N . ASP A 1 167 ? 6.294 -2.387 19.502 1.00 52.34 167 ASP A N 1
ATOM 1356 C CA . ASP A 1 167 ? 4.992 -2.752 20.102 1.00 52.34 167 ASP A CA 1
ATOM 1357 C C . ASP A 1 167 ? 4.485 -4.117 19.600 1.00 52.34 167 ASP A C 1
ATOM 1359 O O . ASP A 1 167 ? 3.292 -4.401 19.517 1.00 52.34 167 ASP A O 1
ATOM 1363 N N . GLN A 1 168 ? 5.420 -5.024 19.299 1.00 57.47 168 GLN A N 1
ATOM 1364 C CA . GLN A 1 168 ? 5.172 -6.454 19.093 1.00 57.47 168 GLN A CA 1
ATOM 1365 C C . GLN A 1 168 ? 4.566 -7.145 20.326 1.00 57.47 168 GLN A C 1
ATOM 1367 O O . GLN A 1 168 ? 4.233 -8.326 20.254 1.00 57.47 168 GLN A O 1
ATOM 1372 N N . SER A 1 169 ? 4.414 -6.468 21.464 1.00 64.88 169 SER A N 1
ATOM 1373 C CA . SER A 1 169 ? 3.786 -7.064 22.642 1.00 64.88 169 SER A CA 1
ATOM 1374 C C . SER A 1 169 ? 2.262 -7.035 22.584 1.00 64.88 169 SER A C 1
ATOM 1376 O O . SER A 1 169 ? 1.622 -7.954 23.096 1.00 64.88 169 SER A O 1
ATOM 1378 N N . ASN A 1 170 ? 1.669 -6.007 21.971 1.00 80.19 170 ASN A N 1
ATOM 1379 C CA . ASN A 1 170 ? 0.242 -5.749 22.126 1.00 80.19 170 ASN A CA 1
ATOM 1380 C C . ASN A 1 170 ? -0.557 -6.582 21.125 1.00 80.19 170 ASN A C 1
ATOM 1382 O O . ASN A 1 170 ? -0.639 -6.278 19.935 1.00 80.19 170 ASN A O 1
ATOM 1386 N N . LYS A 1 171 ? -1.129 -7.670 21.637 1.00 88.38 171 LYS A N 1
ATOM 1387 C CA . LYS A 1 171 ? -2.089 -8.507 20.920 1.00 88.38 171 LYS A CA 1
ATOM 1388 C C . LYS A 1 171 ? -3.400 -7.753 20.731 1.00 88.38 171 LYS A C 1
ATOM 1390 O O . LYS A 1 171 ? -3.763 -6.927 21.567 1.00 88.38 171 LYS A O 1
ATOM 1395 N N . CYS A 1 172 ? -4.179 -8.100 19.718 1.00 88.88 172 CYS A N 1
ATOM 1396 C CA . CYS A 1 172 ? -5.535 -7.583 19.569 1.00 88.88 172 CYS A CA 1
ATOM 1397 C C . CYS A 1 172 ? -6.350 -7.807 20.850 1.00 88.88 172 CYS A C 1
ATOM 1399 O O . CYS A 1 172 ? -7.039 -6.903 21.308 1.00 88.88 172 CYS A O 1
ATOM 1401 N N . SER A 1 173 ? -6.163 -8.948 21.521 1.00 93.62 173 SER A N 1
ATOM 1402 C CA . SER A 1 173 ? -6.835 -9.263 22.787 1.00 93.62 173 SER A CA 1
ATOM 1403 C C . SER A 1 173 ? -6.525 -8.321 23.959 1.00 93.62 173 SER A C 1
ATOM 1405 O O . SER A 1 173 ? -7.257 -8.350 24.945 1.00 93.62 173 SER A O 1
ATOM 1407 N N . SER A 1 174 ? -5.453 -7.515 23.915 1.00 90.19 174 SER A N 1
ATOM 1408 C CA . SER A 1 174 ? -5.166 -6.526 24.970 1.00 90.19 174 SER A CA 1
ATOM 1409 C C . SER A 1 174 ? -5.903 -5.198 24.775 1.00 90.19 174 SER A C 1
ATOM 1411 O O . SER A 1 174 ? -5.875 -4.348 25.663 1.00 90.19 174 SER A O 1
ATOM 1413 N N . ILE A 1 175 ? -6.565 -5.001 23.632 1.00 85.81 175 ILE A N 1
ATOM 1414 C CA . ILE A 1 175 ? -7.287 -3.770 23.316 1.00 85.81 175 ILE A CA 1
ATOM 1415 C C . ILE A 1 175 ? -8.707 -3.857 23.886 1.00 85.81 175 ILE A C 1
ATOM 1417 O O . ILE A 1 175 ? -9.515 -4.685 23.467 1.00 85.81 175 ILE A O 1
ATOM 1421 N N . GLN A 1 176 ? -9.017 -2.991 24.853 1.00 87.25 176 GLN A N 1
ATOM 1422 C CA . GLN A 1 176 ? -10.266 -3.068 25.623 1.00 87.25 176 GLN A CA 1
ATOM 1423 C C . GLN A 1 176 ? -11.432 -2.262 25.044 1.00 87.25 176 GLN A C 1
ATOM 1425 O O . GLN A 1 176 ? -12.566 -2.438 25.483 1.00 87.25 176 GLN A O 1
ATOM 1430 N N . ASN A 1 177 ? -11.184 -1.360 24.095 1.00 81.94 177 ASN A N 1
ATOM 1431 C CA . ASN A 1 177 ? -12.224 -0.503 23.539 1.00 81.94 177 ASN A CA 1
ATOM 1432 C C . ASN A 1 177 ? -12.449 -0.807 22.045 1.00 81.94 177 ASN A C 1
ATOM 1434 O O . ASN A 1 177 ? -11.556 -1.244 21.317 1.00 81.94 177 ASN A O 1
ATOM 1438 N N . TYR A 1 178 ? -13.672 -0.556 21.582 1.00 81.62 178 TYR A N 1
ATOM 1439 C CA . TYR A 1 178 ? -14.041 -0.738 20.179 1.00 81.62 178 TYR A CA 1
ATOM 1440 C C . TYR A 1 178 ? -13.232 0.180 19.248 1.00 81.62 178 TYR A C 1
ATOM 1442 O O . TYR A 1 178 ? -12.727 -0.258 18.216 1.00 81.62 178 TYR A O 1
ATOM 1450 N N . THR A 1 179 ? -13.080 1.452 19.627 1.00 73.44 179 THR A N 1
ATOM 1451 C CA . THR A 1 179 ? -12.494 2.502 18.781 1.00 73.44 179 THR A CA 1
ATOM 1452 C C . THR A 1 179 ? -11.003 2.325 18.511 1.00 73.44 179 THR A C 1
ATOM 1454 O O . THR A 1 179 ? -10.553 2.710 17.440 1.00 73.44 179 THR A O 1
ATOM 1457 N N . SER A 1 180 ? -10.246 1.753 19.448 1.00 74.94 180 SER A N 1
ATOM 1458 C CA . SER A 1 180 ? -8.828 1.421 19.273 1.00 74.94 180 SER A CA 1
ATOM 1459 C C . SER A 1 180 ? -8.638 0.006 18.729 1.00 74.94 180 SER A C 1
ATOM 1461 O O . SER A 1 180 ? -7.543 -0.314 18.288 1.00 74.94 180 SER A O 1
ATOM 1463 N N . CYS A 1 181 ? -9.658 -0.859 18.752 1.00 80.12 181 CYS A N 1
ATOM 1464 C CA . CYS A 1 181 ? -9.581 -2.175 18.112 1.00 80.12 181 CYS A CA 1
ATOM 1465 C C . CYS A 1 181 ? -9.732 -2.068 16.592 1.00 80.12 181 CYS A C 1
ATOM 1467 O O . CYS A 1 181 ? -9.040 -2.743 15.833 1.00 80.12 181 CYS A O 1
ATOM 1469 N N . TYR A 1 182 ? -10.654 -1.214 16.154 1.00 74.75 182 TYR A N 1
ATOM 1470 C CA . TYR A 1 182 ? -11.005 -1.067 14.752 1.00 74.75 182 TYR A CA 1
ATOM 1471 C C . TYR A 1 182 ? -9.823 -0.545 13.918 1.00 74.75 182 TYR A C 1
ATOM 1473 O O . TYR A 1 182 ? -9.218 0.464 14.276 1.00 74.75 182 TYR A O 1
ATOM 1481 N N . LEU A 1 183 ? -9.517 -1.221 12.801 1.00 68.50 183 LEU A N 1
ATOM 1482 C CA . LEU A 1 183 ? -8.390 -0.925 11.890 1.00 68.50 183 LEU A CA 1
ATOM 1483 C C . LEU A 1 183 ? -6.995 -0.966 12.538 1.00 68.50 183 LEU A C 1
ATOM 1485 O O . LEU A 1 183 ? -6.026 -0.480 11.954 1.00 68.50 183 LEU A O 1
ATOM 1489 N N . THR A 1 184 ? -6.872 -1.570 13.718 1.00 76.81 184 THR A N 1
ATOM 1490 C CA . THR A 1 184 ? -5.582 -1.769 14.378 1.00 76.81 184 THR A CA 1
ATOM 1491 C C . THR A 1 184 ? -4.973 -3.100 13.964 1.00 76.81 184 THR A C 1
ATOM 1493 O O . THR A 1 184 ? -5.676 -4.054 13.640 1.00 76.81 184 THR A O 1
ATOM 1496 N N . ILE A 1 185 ? -3.646 -3.177 13.983 1.00 78.69 185 ILE A N 1
ATOM 1497 C CA . ILE A 1 185 ? -2.906 -4.410 13.726 1.00 78.69 185 ILE A CA 1
ATOM 1498 C C . ILE A 1 185 ? -2.114 -4.739 14.979 1.00 78.69 185 ILE A C 1
ATOM 1500 O O . ILE A 1 185 ? -1.175 -4.032 15.334 1.00 78.69 185 ILE A O 1
ATOM 1504 N N . GLY A 1 186 ? -2.535 -5.783 15.678 1.00 80.56 186 GLY A N 1
ATOM 1505 C CA . GLY A 1 186 ? -1.827 -6.308 16.830 1.00 80.56 186 GLY A CA 1
ATOM 1506 C C . GLY A 1 186 ? -0.573 -7.068 16.412 1.00 80.56 186 GLY A C 1
ATOM 1507 O O . GLY A 1 186 ? -0.265 -7.261 15.231 1.00 80.56 186 GLY A O 1
ATOM 1508 N N . SER A 1 187 ? 0.166 -7.550 17.402 1.00 81.69 187 SER A N 1
ATOM 1509 C CA . SER A 1 187 ? 1.274 -8.475 17.157 1.00 81.69 187 SER A CA 1
ATOM 1510 C C . SER A 1 187 ? 0.832 -9.834 16.611 1.00 81.69 187 SER A C 1
ATOM 1512 O O . SER A 1 187 ? 1.640 -10.543 16.018 1.00 81.69 187 SER A O 1
ATOM 1514 N N . ASP A 1 188 ? -0.442 -10.170 16.788 1.00 84.75 188 ASP A N 1
ATOM 1515 C CA . ASP A 1 188 ? -1.108 -11.403 16.382 1.00 84.75 188 ASP A CA 1
ATOM 1516 C C . ASP A 1 188 ? -1.947 -11.270 15.097 1.00 84.75 188 ASP A C 1
ATOM 1518 O O . ASP A 1 188 ? -2.500 -12.270 14.648 1.00 84.75 188 ASP A O 1
ATOM 1522 N N . GLY A 1 189 ? -2.005 -10.088 14.469 1.00 82.50 189 GLY A N 1
ATOM 1523 C CA . GLY A 1 189 ? -2.647 -9.890 13.163 1.00 82.50 189 GLY A CA 1
ATOM 1524 C C . GLY A 1 189 ? -3.533 -8.649 13.089 1.00 82.50 189 GLY A C 1
ATOM 1525 O O . GLY A 1 189 ? -3.468 -7.762 13.938 1.00 82.50 189 GLY A O 1
ATOM 1526 N N . VAL A 1 190 ? -4.358 -8.570 12.046 1.00 83.75 190 VAL A N 1
ATOM 1527 C CA . VAL A 1 190 ? -5.365 -7.508 11.909 1.00 83.75 190 VAL A CA 1
ATOM 1528 C C . VAL A 1 190 ? -6.445 -7.696 12.971 1.00 83.75 190 VAL A C 1
ATOM 1530 O O . VAL A 1 190 ? -7.006 -8.780 13.107 1.00 83.75 190 VAL A O 1
ATOM 1533 N N . CYS A 1 191 ? -6.751 -6.645 13.722 1.00 85.75 191 CYS A N 1
ATOM 1534 C CA . CYS A 1 191 ? -7.713 -6.697 14.809 1.00 85.75 191 CYS A CA 1
ATOM 1535 C C . CYS A 1 191 ? -9.151 -6.470 14.330 1.00 85.75 191 CYS A C 1
ATOM 1537 O O . CYS A 1 191 ? -9.429 -5.605 13.499 1.00 85.75 191 CYS A O 1
ATOM 1539 N N . ALA A 1 192 ? -10.080 -7.219 14.919 1.00 86.69 192 ALA A N 1
ATOM 1540 C CA . ALA A 1 192 ? -11.515 -7.083 14.739 1.00 86.69 192 ALA A CA 1
ATOM 1541 C C . ALA A 1 192 ? -12.238 -7.090 16.090 1.00 86.69 192 ALA A C 1
ATOM 1543 O O . ALA A 1 192 ? -11.758 -7.636 17.082 1.00 86.69 192 ALA A O 1
ATOM 1544 N N . TRP A 1 193 ? -13.424 -6.485 16.128 1.00 87.44 193 TRP A N 1
ATOM 1545 C CA . TRP A 1 193 ? -14.258 -6.416 17.327 1.00 87.44 193 TRP A CA 1
ATOM 1546 C C . TRP A 1 193 ? -15.480 -7.322 17.183 1.00 87.44 193 TRP A C 1
ATOM 1548 O O . TRP A 1 193 ? -16.208 -7.219 16.198 1.00 87.44 193 TRP A O 1
ATOM 1558 N N . ASN A 1 194 ? -15.740 -8.194 18.161 1.00 87.75 194 ASN A N 1
ATOM 1559 C CA . ASN A 1 194 ? -16.895 -9.111 18.134 1.00 87.75 194 ASN A CA 1
ATOM 1560 C C . ASN A 1 194 ? -18.103 -8.621 18.957 1.00 87.75 194 ASN A C 1
ATOM 1562 O O . ASN A 1 194 ? -19.028 -9.386 19.215 1.00 87.75 194 ASN A O 1
ATOM 1566 N N . GLY A 1 195 ? -18.085 -7.367 19.410 1.00 87.62 195 GLY A N 1
ATOM 1567 C CA . GLY A 1 195 ? -19.102 -6.788 20.293 1.00 87.62 195 GLY A CA 1
ATOM 1568 C C . GLY A 1 195 ? -18.712 -6.801 21.772 1.00 87.62 195 GLY A C 1
ATOM 1569 O O . GLY A 1 195 ? -19.224 -5.977 22.523 1.00 87.62 195 GLY A O 1
ATOM 1570 N N . GLN A 1 196 ? -17.783 -7.670 22.178 1.00 91.56 196 GLN A N 1
ATOM 1571 C CA . GLN A 1 196 ? -17.337 -7.796 23.570 1.00 91.56 196 GLN A CA 1
ATOM 1572 C C . GLN A 1 196 ? -15.849 -7.509 23.739 1.00 91.56 196 GLN A C 1
ATOM 1574 O O . GLN A 1 196 ? -15.474 -6.769 24.641 1.00 91.56 196 GLN A O 1
ATOM 1579 N N . ASN A 1 197 ? -15.016 -8.097 22.883 1.00 93.69 197 ASN A N 1
ATOM 1580 C CA . ASN A 1 197 ? -13.567 -8.002 22.967 1.00 93.69 197 ASN A CA 1
ATOM 1581 C C . ASN A 1 197 ? -12.965 -7.798 21.577 1.00 93.69 197 ASN A C 1
ATOM 1583 O O . ASN A 1 197 ? -13.552 -8.162 20.549 1.00 93.69 197 ASN A O 1
ATOM 1587 N N . CYS A 1 198 ? -11.754 -7.256 21.569 1.00 91.19 198 CYS A N 1
ATOM 1588 C CA . CYS A 1 198 ? -10.923 -7.202 20.385 1.00 91.19 198 CYS A CA 1
ATOM 1589 C C . CYS A 1 198 ? -10.201 -8.543 20.191 1.00 91.19 198 CYS A C 1
ATOM 1591 O O . CYS A 1 198 ? -9.738 -9.151 21.156 1.00 91.19 198 CYS A O 1
ATOM 1593 N N . TYR A 1 199 ? -10.121 -9.032 18.958 1.00 92.62 199 TYR A N 1
ATOM 1594 C CA . TYR A 1 199 ? -9.477 -10.299 18.613 1.00 92.62 199 TYR A CA 1
ATOM 1595 C C . TYR A 1 199 ? -8.730 -10.173 17.285 1.00 92.62 199 TYR A C 1
ATOM 1597 O O . TYR A 1 199 ? -9.065 -9.318 16.470 1.00 92.62 199 TYR A O 1
ATOM 1605 N N . ALA A 1 200 ? -7.702 -10.992 17.078 1.00 91.12 200 ALA A N 1
ATOM 1606 C CA . ALA A 1 200 ? -6.979 -11.021 15.813 1.00 91.12 200 ALA A CA 1
ATOM 1607 C C . ALA A 1 200 ? -7.701 -11.910 14.802 1.00 91.12 200 ALA A C 1
ATOM 1609 O O . ALA A 1 200 ? -8.136 -13.016 15.131 1.00 91.12 200 ALA A O 1
ATOM 1610 N N . LEU A 1 201 ? -7.799 -11.425 13.570 1.00 90.12 201 LEU A N 1
ATOM 1611 C CA . LEU A 1 201 ? -8.260 -12.194 12.429 1.00 90.12 201 LEU A CA 1
ATOM 1612 C C . LEU A 1 201 ? -7.145 -13.141 11.983 1.00 90.12 201 LEU A C 1
ATOM 1614 O O . LEU A 1 201 ? -6.034 -12.704 11.688 1.00 90.12 201 LEU A O 1
ATOM 1618 N N . SER A 1 202 ? -7.453 -14.432 11.898 1.00 90.06 202 SER A N 1
ATOM 1619 C CA . SER A 1 202 ? -6.557 -15.431 11.301 1.00 90.06 202 SER A CA 1
ATOM 1620 C C . SER A 1 202 ? -6.930 -15.751 9.854 1.00 90.06 202 SER A C 1
ATOM 1622 O O . SER A 1 202 ? -6.098 -16.236 9.093 1.00 90.06 202 SER A O 1
ATOM 1624 N N . GLU A 1 203 ? -8.181 -15.492 9.468 1.00 92.69 203 GLU A N 1
ATOM 1625 C CA . GLU A 1 203 ? -8.727 -15.812 8.151 1.00 92.69 203 GLU A CA 1
ATOM 1626 C C . GLU A 1 203 ? -9.769 -14.776 7.725 1.00 92.69 203 GLU A C 1
ATOM 1628 O O . GLU A 1 203 ? -10.528 -14.268 8.552 1.00 92.69 203 GLU A O 1
ATOM 1633 N N . CYS A 1 204 ? -9.892 -14.539 6.416 1.00 92.75 204 CYS A N 1
ATOM 1634 C CA . CYS A 1 204 ? -10.945 -13.681 5.864 1.00 92.75 204 CYS A CA 1
ATOM 1635 C C . CYS A 1 204 ? -12.352 -14.170 6.249 1.00 92.75 204 CYS A C 1
ATOM 1637 O O . CYS A 1 204 ? -13.243 -13.359 6.468 1.00 92.75 204 CYS A O 1
ATOM 1639 N N . SER A 1 205 ? -12.542 -15.486 6.401 1.00 94.06 205 SER A N 1
ATOM 1640 C CA . SER A 1 205 ? -13.819 -16.134 6.741 1.00 94.06 205 SER A CA 1
ATOM 1641 C C . SER A 1 205 ? -14.431 -15.666 8.071 1.00 94.06 205 SER A C 1
ATOM 1643 O O . SER A 1 205 ? -15.642 -15.789 8.269 1.00 94.06 205 SER A O 1
ATOM 1645 N N . GLN A 1 206 ? -13.610 -15.113 8.971 1.00 92.00 206 GLN A N 1
ATOM 1646 C CA . GLN A 1 206 ? -14.029 -14.561 10.262 1.00 92.00 206 GLN A CA 1
ATOM 1647 C C . GLN A 1 206 ? -14.680 -13.176 10.127 1.00 92.00 206 GLN A C 1
ATOM 1649 O O . GLN A 1 206 ? -15.377 -12.726 11.037 1.00 92.00 206 GLN A O 1
ATOM 1654 N N . ILE A 1 207 ? -14.499 -12.507 8.985 1.00 88.88 207 ILE A N 1
ATOM 1655 C CA . ILE A 1 207 ? -15.096 -11.207 8.705 1.00 88.88 207 ILE A CA 1
ATOM 1656 C C . ILE A 1 207 ? -16.529 -11.412 8.200 1.00 88.88 207 ILE A C 1
ATOM 1658 O O . ILE A 1 207 ? -16.775 -11.794 7.054 1.00 88.88 207 ILE A O 1
ATOM 1662 N N . THR A 1 208 ? -17.495 -11.138 9.073 1.00 85.88 208 THR A N 1
ATOM 1663 C CA . THR A 1 208 ? -18.930 -11.339 8.804 1.00 85.88 208 THR A CA 1
ATOM 1664 C C . THR A 1 208 ? -19.629 -10.119 8.210 1.00 85.88 208 THR A C 1
ATOM 1666 O O . THR A 1 208 ? -20.780 -10.217 7.791 1.00 85.88 208 THR A O 1
ATOM 1669 N N . GLN A 1 209 ? -18.955 -8.969 8.168 1.00 84.00 209 GLN A N 1
ATOM 1670 C CA . GLN A 1 209 ? -19.515 -7.712 7.682 1.00 84.00 209 GLN A CA 1
ATOM 1671 C C . GLN A 1 209 ? -18.840 -7.309 6.367 1.00 84.00 209 GLN A C 1
ATOM 1673 O O . GLN A 1 209 ? -17.613 -7.239 6.289 1.00 84.00 209 GLN A O 1
ATOM 1678 N N . SER A 1 210 ? -19.634 -7.021 5.334 1.00 83.75 210 SER A N 1
ATOM 1679 C CA . SER A 1 210 ? -19.129 -6.722 3.987 1.00 83.75 210 SER A CA 1
ATOM 1680 C C . SER A 1 210 ? -18.207 -5.505 3.947 1.00 83.75 210 SER A C 1
ATOM 1682 O O . SER A 1 210 ? -17.167 -5.541 3.296 1.00 83.75 210 SER A O 1
ATOM 1684 N N . ASN A 1 211 ? -18.546 -4.458 4.700 1.00 76.06 211 ASN A N 1
ATOM 1685 C CA . ASN A 1 211 ? -17.757 -3.233 4.829 1.00 76.06 211 ASN A CA 1
ATOM 1686 C C . ASN A 1 211 ? -16.396 -3.455 5.513 1.00 76.06 211 ASN A C 1
ATOM 1688 O O . ASN A 1 211 ? -15.497 -2.639 5.342 1.00 76.06 211 ASN A O 1
ATOM 1692 N N . LEU A 1 212 ? -16.224 -4.552 6.260 1.00 77.31 212 LEU A N 1
ATOM 1693 C CA . LEU A 1 212 ? -14.953 -4.906 6.900 1.00 77.31 212 LEU A CA 1
ATOM 1694 C C . LEU A 1 212 ? -14.100 -5.848 6.051 1.00 77.31 212 LEU A C 1
ATOM 1696 O O . LEU A 1 212 ? -12.901 -5.965 6.281 1.00 77.31 212 LEU A O 1
ATOM 1700 N N . CYS A 1 213 ? -14.684 -6.524 5.062 1.00 84.94 213 CYS A N 1
ATOM 1701 C CA . CYS A 1 213 ? -13.934 -7.469 4.238 1.00 84.94 213 CYS A CA 1
ATOM 1702 C C . CYS A 1 213 ? -12.837 -6.777 3.417 1.00 84.94 213 CYS A C 1
ATOM 1704 O O . CYS A 1 213 ? -11.778 -7.352 3.183 1.00 84.94 213 CYS A O 1
ATOM 1706 N N . GLY A 1 214 ? -13.060 -5.510 3.057 1.00 74.06 214 GLY A N 1
ATOM 1707 C CA . GLY A 1 214 ? -12.079 -4.689 2.357 1.00 74.06 214 GLY A CA 1
ATOM 1708 C C . GLY A 1 214 ? -10.911 -4.202 3.217 1.00 74.06 214 GLY A C 1
ATOM 1709 O O . GLY A 1 214 ? -10.020 -3.564 2.676 1.00 74.06 214 GLY A O 1
ATOM 1710 N N . ILE A 1 215 ? -10.862 -4.472 4.532 1.00 74.81 215 ILE A N 1
ATOM 1711 C CA . ILE A 1 215 ? -9.764 -3.988 5.398 1.00 74.81 215 ILE A CA 1
ATOM 1712 C C . ILE A 1 215 ? -8.386 -4.396 4.853 1.00 74.81 215 ILE A C 1
ATOM 1714 O O . ILE A 1 215 ? -7.449 -3.608 4.933 1.00 74.81 215 ILE A O 1
ATOM 1718 N N . ASN A 1 216 ? -8.275 -5.582 4.247 1.00 79.56 216 ASN A N 1
ATOM 1719 C CA . ASN A 1 216 ? -7.130 -5.950 3.421 1.00 79.56 216 ASN A CA 1
ATOM 1720 C C . ASN A 1 216 ? -7.619 -6.409 2.039 1.00 79.56 216 ASN A C 1
ATOM 1722 O O . ASN A 1 216 ? -7.860 -7.596 1.822 1.00 79.56 216 ASN A O 1
ATOM 1726 N N . ASN A 1 217 ? -7.740 -5.460 1.105 1.00 86.25 217 ASN A N 1
ATOM 1727 C CA . ASN A 1 217 ? -8.192 -5.718 -0.269 1.00 86.25 217 ASN A CA 1
ATOM 1728 C C . ASN A 1 217 ? -7.250 -6.635 -1.069 1.00 86.25 217 ASN A C 1
ATOM 1730 O O . ASN A 1 217 ? -7.644 -7.115 -2.128 1.00 86.25 217 ASN A O 1
ATOM 1734 N N . TYR A 1 218 ? -6.019 -6.865 -0.598 1.00 90.62 218 TYR A N 1
ATOM 1735 C CA . TYR A 1 218 ? -5.070 -7.775 -1.240 1.00 90.62 218 TYR A CA 1
ATOM 1736 C C . TYR A 1 218 ? -5.152 -9.196 -0.677 1.00 90.62 218 TYR A C 1
ATOM 1738 O O . TYR A 1 218 ? -4.759 -10.130 -1.368 1.00 90.62 218 TYR A O 1
ATOM 1746 N N . ALA A 1 219 ? -5.663 -9.382 0.544 1.00 92.12 219 ALA A N 1
ATOM 1747 C CA . ALA A 1 219 ? -5.827 -10.699 1.166 1.00 92.12 219 ALA A CA 1
ATOM 1748 C C . ALA A 1 219 ? -7.253 -11.242 1.051 1.00 92.12 219 ALA A C 1
ATOM 1750 O O . ALA A 1 219 ? -7.452 -12.455 0.990 1.00 92.12 219 ALA A O 1
ATOM 1751 N N . CYS A 1 220 ? -8.254 -10.361 1.058 1.00 92.56 220 CYS A N 1
ATOM 1752 C CA . CYS A 1 220 ? -9.650 -10.730 1.233 1.00 92.56 220 CYS A CA 1
ATOM 1753 C C . CYS A 1 220 ? -10.563 -10.052 0.212 1.00 92.56 220 CYS A C 1
ATOM 1755 O O . CYS A 1 220 ? -10.338 -8.918 -0.204 1.00 92.56 220 CYS A O 1
ATOM 1757 N N . GLN A 1 221 ? -11.645 -10.742 -0.148 1.00 92.75 221 GLN A N 1
ATOM 1758 C CA . GLN A 1 221 ? -12.711 -10.203 -0.986 1.00 92.75 221 GLN A CA 1
ATOM 1759 C C . GLN A 1 221 ? -14.086 -10.654 -0.503 1.00 92.75 221 GLN A C 1
ATOM 1761 O O . GLN A 1 221 ? -14.263 -11.760 0.019 1.00 92.75 221 GLN A O 1
ATOM 1766 N N . TRP A 1 222 ? -15.082 -9.791 -0.681 1.00 92.31 222 TRP A N 1
ATOM 1767 C CA . TRP A 1 222 ? -16.449 -10.114 -0.299 1.00 92.31 222 TRP A CA 1
ATOM 1768 C C . TRP A 1 222 ? -17.110 -10.976 -1.370 1.00 92.31 222 TRP A C 1
ATOM 1770 O O . TRP A 1 222 ? -17.211 -10.565 -2.524 1.00 92.31 222 TRP A O 1
ATOM 1780 N N . ASN A 1 223 ? -17.599 -12.151 -0.981 1.00 93.12 223 ASN A N 1
ATOM 1781 C CA . ASN A 1 223 ? -18.422 -12.991 -1.834 1.00 93.12 223 ASN A CA 1
ATOM 1782 C C . ASN A 1 223 ? -19.899 -12.771 -1.477 1.00 93.12 223 ASN A C 1
ATOM 1784 O O . ASN A 1 223 ? -20.375 -13.201 -0.421 1.00 93.12 223 ASN A O 1
ATOM 1788 N N . SER A 1 224 ? -20.616 -12.091 -2.372 1.00 91.62 224 SER A N 1
ATOM 1789 C CA . SER A 1 224 ? -22.039 -11.778 -2.213 1.00 91.62 224 SER A CA 1
ATOM 1790 C C . SER A 1 224 ? -22.937 -13.010 -2.248 1.00 91.62 224 SER A C 1
ATOM 1792 O O . SER A 1 224 ? -23.982 -12.999 -1.605 1.00 91.62 224 SER A O 1
ATOM 1794 N N . ASP A 1 225 ? -22.532 -14.071 -2.947 1.00 92.69 225 ASP A N 1
ATOM 1795 C CA . ASP A 1 225 ? -23.364 -15.260 -3.161 1.00 92.69 225 ASP A CA 1
ATOM 1796 C C . ASP A 1 225 ? -23.513 -16.076 -1.875 1.00 92.69 225 ASP A C 1
ATOM 1798 O O . ASP A 1 225 ? -24.578 -16.622 -1.589 1.00 92.69 225 ASP A O 1
ATOM 1802 N N . ILE A 1 226 ? -22.450 -16.120 -1.068 1.00 93.50 226 ILE A N 1
ATOM 1803 C CA . ILE A 1 226 ? -22.436 -16.800 0.236 1.00 93.50 226 ILE A CA 1
ATOM 1804 C C . ILE A 1 226 ? -22.483 -15.832 1.424 1.00 93.50 226 ILE A C 1
ATOM 1806 O O . ILE A 1 226 ? -22.419 -16.280 2.569 1.00 93.50 226 ILE A O 1
ATOM 1810 N N . ASN A 1 227 ? -22.589 -14.525 1.160 1.00 91.25 227 ASN A N 1
ATOM 1811 C CA . ASN A 1 227 ? -22.628 -13.453 2.157 1.00 91.25 227 ASN A CA 1
ATOM 1812 C C . ASN A 1 227 ? -21.483 -13.556 3.188 1.00 91.25 227 ASN A C 1
ATOM 1814 O O . ASN A 1 227 ? -21.705 -13.467 4.399 1.00 91.25 227 ASN A O 1
ATOM 1818 N N . LYS A 1 228 ? -20.263 -13.822 2.700 1.00 94.44 228 LYS A N 1
ATOM 1819 C CA . LYS A 1 228 ? -19.054 -14.004 3.518 1.00 94.44 228 LYS A CA 1
ATOM 1820 C C . LYS A 1 228 ? -17.823 -13.423 2.842 1.00 94.44 228 LYS A C 1
ATOM 1822 O O . LYS A 1 228 ? -17.707 -13.402 1.618 1.00 94.44 228 LYS A O 1
ATOM 1827 N N . CYS A 1 229 ? -16.867 -13.024 3.667 1.00 93.94 229 CYS A N 1
ATOM 1828 C CA . CYS A 1 229 ? -15.541 -12.654 3.219 1.00 93.94 229 CYS A CA 1
ATOM 1829 C C . CYS A 1 229 ? -14.694 -13.914 2.980 1.00 93.94 229 CYS A C 1
ATOM 1831 O O . CYS A 1 229 ? -14.691 -14.835 3.798 1.00 93.94 229 CYS A O 1
ATOM 1833 N N . ILE A 1 230 ? -14.004 -13.981 1.845 1.00 95.31 230 ILE A N 1
ATOM 1834 C CA . ILE A 1 230 ? -13.163 -15.117 1.448 1.00 95.31 230 ILE A CA 1
ATOM 1835 C C . ILE A 1 230 ? -11.761 -14.634 1.101 1.00 95.31 230 ILE A C 1
ATOM 1837 O O . ILE A 1 230 ? -11.570 -13.463 0.773 1.00 95.31 230 ILE A O 1
ATOM 1841 N N . SER A 1 231 ? -10.784 -15.536 1.152 1.00 95.25 231 SER A N 1
ATOM 1842 C CA . SER A 1 231 ? -9.430 -15.231 0.698 1.00 95.25 231 SER A CA 1
ATOM 1843 C C . SER A 1 231 ? -9.424 -14.876 -0.788 1.00 95.25 231 SER A C 1
ATOM 1845 O O . SER A 1 231 ? -10.046 -15.553 -1.615 1.00 95.25 231 SER A O 1
ATOM 1847 N N . LEU A 1 232 ? -8.718 -13.803 -1.118 1.00 95.38 232 LEU A N 1
ATOM 1848 C CA . LEU A 1 232 ? -8.430 -13.418 -2.485 1.00 95.38 232 LEU A CA 1
ATOM 1849 C C . LEU A 1 232 ? -7.288 -14.296 -3.011 1.00 95.38 232 LEU A C 1
ATOM 1851 O O . LEU A 1 232 ? -6.315 -14.577 -2.317 1.00 95.38 232 LEU A O 1
ATOM 1855 N N . ASN A 1 233 ? -7.418 -14.749 -4.249 1.00 96.75 233 ASN A N 1
ATOM 1856 C CA . ASN A 1 233 ? -6.359 -15.430 -4.982 1.00 96.75 233 ASN A CA 1
ATOM 1857 C C . ASN A 1 233 ? -6.256 -14.781 -6.370 1.00 96.75 233 ASN A C 1
ATOM 1859 O O .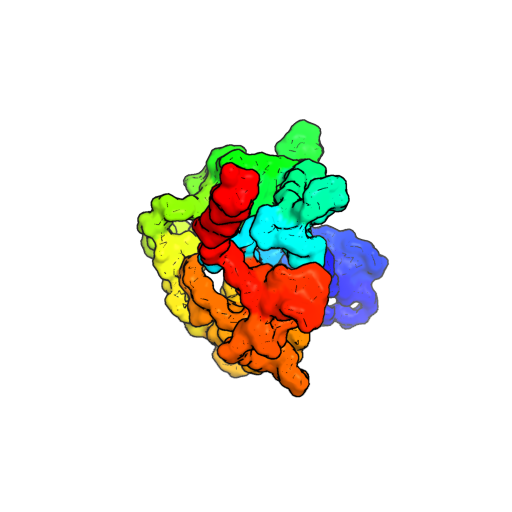 ASN A 1 233 ? -7.170 -14.056 -6.770 1.00 96.75 233 ASN A O 1
ATOM 1863 N N . CYS A 1 234 ? -5.163 -15.020 -7.101 1.00 97.56 234 CYS A N 1
ATOM 1864 C CA . CYS A 1 234 ? -5.002 -14.406 -8.420 1.00 97.56 234 CYS A CA 1
ATOM 1865 C C . CYS A 1 234 ? -6.158 -14.781 -9.363 1.00 97.56 234 CYS A C 1
ATOM 1867 O O . CYS A 1 234 ? -6.663 -13.918 -10.062 1.00 97.56 234 CYS A O 1
ATOM 1869 N N . GLU A 1 235 ? -6.636 -16.029 -9.342 1.00 97.19 235 GLU A N 1
ATOM 1870 C CA . GLU A 1 235 ? -7.700 -16.517 -10.239 1.00 97.19 235 GLU A CA 1
ATOM 1871 C C . GLU A 1 235 ? -9.048 -15.800 -10.052 1.00 97.19 235 GLU A C 1
ATOM 1873 O O . GLU A 1 235 ? -9.838 -15.708 -10.991 1.00 97.19 235 GLU A O 1
ATOM 1878 N N . ASN A 1 236 ? -9.293 -15.253 -8.861 1.00 93.94 236 ASN A N 1
ATOM 1879 C CA . ASN A 1 236 ? -10.503 -14.510 -8.528 1.00 93.94 236 ASN A CA 1
ATOM 1880 C C . ASN A 1 236 ? -10.478 -13.053 -9.027 1.00 93.94 236 ASN A C 1
ATOM 1882 O O . ASN A 1 236 ? -11.499 -12.368 -8.963 1.00 93.94 236 ASN A O 1
ATOM 1886 N N . ILE A 1 237 ? -9.338 -12.556 -9.520 1.00 94.88 237 ILE A N 1
ATOM 1887 C CA . ILE A 1 237 ? -9.208 -11.185 -10.018 1.00 94.88 237 ILE A CA 1
ATOM 1888 C C . ILE A 1 237 ? -9.676 -11.118 -11.477 1.00 94.88 237 ILE A C 1
ATOM 1890 O O . ILE A 1 237 ? -9.066 -11.691 -12.381 1.00 94.88 237 ILE A O 1
ATOM 1894 N N . LEU A 1 238 ? -10.760 -10.373 -11.707 1.00 94.19 238 LEU A N 1
ATOM 1895 C CA . LEU A 1 238 ? -11.470 -10.335 -12.993 1.00 94.19 238 LEU A CA 1
ATOM 1896 C C . LEU A 1 238 ? -11.035 -9.201 -13.931 1.00 94.19 238 LEU A C 1
ATOM 1898 O O . LEU A 1 238 ? -11.546 -9.106 -15.046 1.00 94.19 238 LEU A O 1
ATOM 1902 N N . THR A 1 239 ? -10.129 -8.321 -13.502 1.00 94.88 239 THR A N 1
ATOM 1903 C CA . THR A 1 239 ? -9.670 -7.185 -14.310 1.00 94.88 239 THR A CA 1
ATOM 1904 C C . THR A 1 239 ? -8.151 -7.132 -14.389 1.00 94.88 239 THR A C 1
ATOM 1906 O O . THR A 1 239 ? -7.447 -7.373 -13.410 1.00 94.88 239 THR A O 1
ATOM 1909 N N . GLU A 1 240 ? -7.643 -6.761 -15.564 1.00 94.38 240 GLU A N 1
ATOM 1910 C CA . GLU A 1 240 ? -6.206 -6.621 -15.817 1.00 94.38 240 GLU A CA 1
ATOM 1911 C C . GLU A 1 240 ? -5.555 -5.612 -14.870 1.00 94.38 240 GLU A C 1
ATOM 1913 O O . GLU A 1 240 ? -4.525 -5.899 -14.269 1.00 94.38 240 GLU A O 1
ATOM 1918 N N . SER A 1 241 ? -6.204 -4.464 -14.662 1.00 92.69 241 SER A N 1
ATOM 1919 C CA . SER A 1 241 ? -5.696 -3.399 -13.794 1.00 92.69 241 SER A CA 1
ATOM 1920 C C . SER A 1 241 ? -5.596 -3.788 -12.318 1.00 92.69 241 SER A C 1
ATOM 1922 O O . SER A 1 241 ? -4.799 -3.195 -11.597 1.00 92.69 241 SER A O 1
ATOM 1924 N N . ALA A 1 242 ? -6.382 -4.765 -11.856 1.00 92.19 242 ALA A N 1
ATOM 1925 C CA . ALA A 1 242 ? -6.305 -5.273 -10.488 1.00 92.19 242 ALA A CA 1
ATOM 1926 C C . ALA A 1 242 ? -5.349 -6.471 -10.357 1.00 92.19 242 ALA A C 1
ATOM 1928 O O . ALA A 1 242 ? -4.977 -6.835 -9.242 1.00 92.19 242 ALA A O 1
ATOM 1929 N N . CYS A 1 243 ? -4.932 -7.085 -11.472 1.00 96.44 243 CYS A N 1
ATOM 1930 C CA . CYS A 1 243 ? -4.104 -8.287 -11.485 1.00 96.44 243 CYS A CA 1
ATOM 1931 C C . CYS A 1 243 ? -2.631 -7.968 -11.208 1.00 96.44 243 CYS A C 1
ATOM 1933 O O . CYS A 1 243 ? -1.781 -7.966 -12.101 1.00 96.44 243 CYS A O 1
ATOM 1935 N N . THR A 1 244 ? -2.346 -7.681 -9.941 1.00 95.94 244 THR A N 1
ATOM 1936 C CA . THR A 1 244 ? -1.022 -7.277 -9.466 1.00 95.94 244 THR A CA 1
ATOM 1937 C C . THR A 1 244 ? -0.430 -8.351 -8.560 1.00 95.94 244 THR A C 1
ATOM 1939 O O . THR A 1 244 ? 0.424 -9.122 -8.985 1.00 95.94 244 THR A O 1
ATOM 1942 N N . TYR A 1 245 ? -0.920 -8.454 -7.333 1.00 95.88 245 TYR A N 1
ATOM 1943 C CA . TYR A 1 245 ? -0.547 -9.467 -6.356 1.00 95.88 245 TYR A CA 1
ATOM 1944 C C . TYR A 1 245 ? -1.690 -9.693 -5.370 1.00 95.88 245 TYR A C 1
ATOM 1946 O O . TYR A 1 245 ? -2.607 -8.880 -5.261 1.00 95.88 245 TYR A O 1
ATOM 1954 N N . VAL A 1 246 ? -1.576 -10.767 -4.596 1.00 95.62 246 VAL A N 1
ATOM 1955 C CA . VAL A 1 246 ? -2.413 -11.020 -3.424 1.00 95.62 246 VAL A CA 1
ATOM 1956 C C . VAL A 1 246 ? -1.543 -11.283 -2.200 1.00 95.62 246 VAL A C 1
ATOM 1958 O O . VAL A 1 246 ? -0.410 -11.762 -2.300 1.00 95.62 246 VAL A O 1
ATOM 1961 N N . ASP A 1 247 ? -2.077 -10.954 -1.036 1.00 93.44 247 ASP A N 1
ATOM 1962 C CA . ASP A 1 247 ? -1.518 -11.328 0.253 1.00 93.44 247 ASP A CA 1
ATOM 1963 C C . ASP A 1 247 ? -2.026 -12.731 0.604 1.00 93.44 247 ASP A C 1
ATOM 1965 O O . ASP A 1 247 ? -3.224 -12.998 0.627 1.00 93.44 247 ASP A O 1
ATOM 1969 N N . THR A 1 248 ? -1.105 -13.657 0.856 1.00 91.94 248 THR A N 1
ATOM 1970 C CA . THR A 1 248 ? -1.440 -15.068 1.140 1.00 91.94 248 THR A CA 1
ATOM 1971 C C . THR A 1 248 ? -2.134 -15.271 2.489 1.00 91.94 248 THR A C 1
ATOM 1973 O O . THR A 1 248 ? -2.760 -16.306 2.712 1.00 91.94 248 THR A O 1
ATOM 1976 N N . THR A 1 249 ? -2.033 -14.290 3.385 1.00 88.62 249 THR A N 1
ATOM 1977 C CA . THR A 1 249 ? -2.613 -14.287 4.730 1.00 88.62 249 THR A CA 1
ATOM 1978 C C . THR A 1 249 ? -3.128 -12.885 5.075 1.00 88.62 249 THR A C 1
ATOM 1980 O O . THR A 1 249 ? -2.726 -11.896 4.470 1.00 88.62 249 THR A O 1
ATOM 1983 N N . ILE A 1 250 ? -4.021 -12.783 6.065 1.00 86.31 250 ILE A N 1
ATOM 1984 C CA . ILE A 1 250 ? -4.468 -11.500 6.651 1.00 86.31 250 ILE A CA 1
ATOM 1985 C C . ILE A 1 250 ? -3.602 -11.092 7.862 1.00 86.31 250 ILE A C 1
ATOM 1987 O O . ILE A 1 250 ? -3.963 -10.224 8.652 1.00 86.31 250 ILE A O 1
ATOM 1991 N N . ASP A 1 251 ? -2.458 -11.746 8.061 1.00 81.50 251 ASP A N 1
ATOM 1992 C CA . ASP A 1 251 ? -1.594 -11.441 9.197 1.00 81.50 251 ASP A CA 1
ATOM 1993 C C . ASP A 1 251 ? -0.843 -10.105 9.010 1.00 81.50 251 ASP A C 1
ATOM 1995 O O . ASP A 1 251 ? -1.015 -9.372 8.034 1.00 81.50 251 ASP A O 1
ATOM 1999 N N . ARG A 1 252 ? -0.015 -9.748 9.995 1.00 76.50 252 ARG A N 1
ATOM 2000 C CA . ARG A 1 252 ? 0.773 -8.506 9.984 1.00 76.50 252 ARG A CA 1
ATOM 2001 C C . ARG A 1 252 ? 1.865 -8.496 8.905 1.00 76.50 252 ARG A C 1
ATOM 2003 O O . ARG A 1 252 ? 2.317 -7.432 8.491 1.00 76.50 252 ARG A O 1
ATOM 2010 N N . HIS A 1 253 ? 2.359 -9.655 8.494 1.00 81.38 253 HIS A N 1
ATOM 2011 C CA . HIS A 1 253 ? 3.492 -9.794 7.586 1.00 81.38 253 HIS A CA 1
ATOM 2012 C C . HIS A 1 253 ? 3.150 -10.766 6.460 1.00 81.38 253 HIS A C 1
ATOM 2014 O O . HIS A 1 253 ? 3.820 -11.797 6.320 1.00 81.38 253 HIS A O 1
ATOM 2020 N N . PRO A 1 254 ? 2.140 -10.426 5.641 1.00 85.31 254 PRO A N 1
ATOM 2021 C CA . PRO A 1 254 ? 1.650 -11.350 4.648 1.00 85.31 254 PRO A CA 1
ATOM 2022 C C . PRO A 1 254 ? 2.753 -11.648 3.643 1.00 85.31 254 PRO A C 1
ATOM 2024 O O . PRO A 1 254 ? 3.484 -10.758 3.190 1.00 85.31 254 PRO A O 1
ATOM 2027 N N . SER A 1 255 ? 2.874 -12.923 3.283 1.00 89.69 255 SER A N 1
ATOM 2028 C CA . SER A 1 255 ? 3.682 -13.291 2.125 1.00 89.69 255 SER A CA 1
ATOM 2029 C C . SER A 1 255 ? 2.923 -12.915 0.858 1.00 89.69 255 SER A C 1
ATOM 2031 O O . SER A 1 255 ? 1.698 -13.036 0.800 1.00 89.69 255 SER A O 1
ATOM 2033 N N . ILE A 1 256 ? 3.649 -12.457 -0.156 1.00 92.31 256 ILE A N 1
ATOM 2034 C CA . ILE A 1 256 ? 3.069 -12.005 -1.420 1.00 92.31 256 ILE A CA 1
ATOM 2035 C C . ILE A 1 256 ? 3.007 -13.184 -2.382 1.00 92.31 256 ILE A C 1
ATOM 2037 O O . ILE A 1 256 ? 4.032 -13.805 -2.660 1.00 92.31 256 ILE A O 1
ATOM 2041 N N . GLN A 1 257 ? 1.831 -13.437 -2.947 1.00 96.00 257 GLN A N 1
ATOM 2042 C CA . GLN A 1 257 ? 1.690 -14.224 -4.164 1.00 96.00 257 GLN A CA 1
ATOM 2043 C C . GLN A 1 257 ? 1.533 -13.252 -5.333 1.00 96.00 257 GLN A C 1
ATOM 2045 O O . GLN A 1 257 ? 0.534 -12.545 -5.447 1.00 96.00 257 GLN A O 1
ATOM 2050 N N . MET A 1 258 ? 2.543 -13.201 -6.199 1.00 96.38 258 MET A N 1
ATOM 2051 C CA . MET A 1 258 ? 2.512 -12.336 -7.378 1.00 96.38 258 MET A CA 1
ATOM 2052 C C . MET A 1 258 ? 1.545 -12.895 -8.413 1.00 96.38 258 MET A C 1
ATOM 2054 O O . MET A 1 258 ? 1.472 -14.117 -8.613 1.00 96.38 258 MET A O 1
ATOM 2058 N N . CYS A 1 259 ? 0.850 -11.989 -9.089 1.00 97.44 259 CYS A N 1
ATOM 2059 C CA . CYS A 1 259 ? -0.097 -12.308 -10.136 1.00 97.44 259 CYS A CA 1
ATOM 2060 C C . CYS A 1 259 ? 0.325 -11.673 -11.466 1.00 97.44 259 CYS A C 1
ATOM 2062 O O . CYS A 1 259 ? 1.051 -10.678 -11.513 1.00 97.44 259 CYS A O 1
ATOM 2064 N N . TYR A 1 260 ? -0.147 -12.239 -12.570 1.00 96.44 260 TYR A N 1
ATOM 2065 C CA . TYR A 1 260 ? -0.020 -11.636 -13.892 1.00 96.44 260 TYR A CA 1
ATOM 2066 C C . TYR A 1 260 ? -1.270 -11.904 -14.725 1.00 96.44 260 TYR A C 1
ATOM 2068 O O . TYR A 1 260 ? -1.971 -12.904 -14.537 1.00 96.44 260 TYR A O 1
ATOM 2076 N N . TRP A 1 261 ? -1.560 -10.987 -15.643 1.00 96.50 261 TRP A N 1
ATOM 2077 C CA . TRP A 1 261 ? -2.704 -11.105 -16.532 1.00 96.50 261 TRP A CA 1
ATOM 2078 C C . TRP A 1 261 ? -2.362 -12.014 -17.715 1.00 96.50 261 TRP A C 1
ATOM 2080 O O . TRP A 1 261 ? -1.453 -11.728 -18.491 1.00 96.50 261 TRP A O 1
ATOM 2090 N N . ASN A 1 262 ? -3.088 -13.121 -17.855 1.00 95.88 262 ASN A N 1
ATOM 2091 C CA . ASN A 1 262 ? -2.900 -14.121 -18.897 1.00 95.88 262 ASN A CA 1
ATOM 2092 C C . ASN A 1 262 ? -4.193 -14.302 -19.692 1.00 95.88 262 ASN A C 1
ATOM 2094 O O . ASN A 1 262 ? -5.099 -15.007 -19.249 1.00 95.88 262 ASN A O 1
ATOM 2098 N N . ASN A 1 263 ? -4.260 -13.699 -20.883 1.00 90.06 263 ASN A N 1
ATOM 2099 C CA . ASN A 1 263 ? -5.311 -13.957 -21.872 1.00 90.06 263 ASN A CA 1
ATOM 2100 C C . ASN A 1 263 ? -6.730 -13.956 -21.271 1.00 90.06 263 ASN A C 1
ATOM 2102 O O . ASN A 1 263 ? -7.442 -14.943 -21.401 1.00 90.06 263 ASN A O 1
ATOM 2106 N N . SER A 1 264 ? -7.113 -12.850 -20.619 1.00 93.06 264 SER A N 1
ATOM 2107 C CA . SER A 1 264 ? -8.417 -12.605 -19.968 1.00 93.06 264 SER A CA 1
ATOM 2108 C C . SER A 1 264 ? -8.614 -13.131 -18.546 1.00 93.06 264 SER A C 1
ATOM 2110 O O . SER A 1 264 ? -9.707 -12.972 -18.002 1.00 93.06 264 SER A O 1
ATOM 2112 N N . ARG A 1 265 ? -7.608 -13.757 -17.935 1.00 96.69 265 ARG A N 1
ATOM 2113 C CA . ARG A 1 265 ? -7.676 -14.168 -16.529 1.00 96.69 265 ARG A CA 1
ATOM 2114 C C . ARG A 1 265 ? -6.401 -13.816 -15.793 1.00 96.69 265 ARG A C 1
ATOM 2116 O O . ARG A 1 265 ? -5.313 -13.856 -16.360 1.00 96.69 265 ARG A O 1
ATOM 2123 N N . CYS A 1 266 ? -6.536 -13.515 -14.515 1.00 97.81 266 CYS A N 1
ATOM 2124 C CA . CYS A 1 266 ? -5.393 -13.328 -13.649 1.00 97.81 266 CYS A CA 1
ATOM 2125 C C . CYS A 1 266 ? -4.883 -14.693 -13.150 1.00 97.81 266 CYS A C 1
ATOM 2127 O O . CYS A 1 266 ? -5.670 -15.599 -12.875 1.00 97.81 266 CYS A O 1
ATOM 2129 N N . ALA A 1 267 ? -3.564 -14.880 -13.108 1.00 97.50 267 ALA A N 1
ATOM 2130 C CA . ALA A 1 267 ? -2.929 -16.154 -12.775 1.00 97.50 267 ALA A CA 1
ATOM 2131 C C . ALA A 1 267 ? -1.702 -15.955 -11.876 1.00 97.50 267 ALA A C 1
ATOM 2133 O O . ALA A 1 267 ? -1.100 -14.882 -11.858 1.00 97.50 267 ALA A O 1
ATOM 2134 N N . ASN A 1 268 ? -1.318 -17.004 -11.145 1.00 97.62 268 ASN A N 1
ATOM 2135 C CA . ASN A 1 268 ? -0.123 -16.992 -10.299 1.00 97.62 268 ASN A CA 1
ATOM 2136 C C . ASN A 1 268 ? 1.151 -16.937 -11.154 1.00 97.62 268 ASN A C 1
ATOM 2138 O O . ASN A 1 268 ? 1.302 -17.717 -12.096 1.00 97.62 268 ASN A O 1
ATOM 2142 N N . VAL A 1 269 ? 2.100 -16.078 -10.785 1.00 96.75 269 VAL A N 1
ATOM 2143 C CA . VAL A 1 269 ? 3.452 -16.088 -11.362 1.00 96.75 269 VAL A CA 1
ATOM 2144 C C . VAL A 1 269 ? 4.200 -17.330 -10.872 1.00 96.75 269 VAL A C 1
ATOM 2146 O O . VAL A 1 269 ? 4.390 -17.505 -9.670 1.00 96.75 269 VAL A O 1
ATOM 2149 N N . THR A 1 270 ? 4.639 -18.187 -11.795 1.00 94.62 270 THR A N 1
ATOM 2150 C CA . THR A 1 270 ? 5.425 -19.398 -11.483 1.00 94.62 270 THR A CA 1
ATOM 2151 C C . THR A 1 270 ? 6.931 -19.182 -11.614 1.00 94.62 270 THR A C 1
ATOM 2153 O O . THR A 1 270 ? 7.703 -19.833 -10.920 1.00 94.62 270 THR A O 1
ATOM 2156 N N . SER A 1 271 ? 7.348 -18.268 -12.493 1.00 94.06 271 SER A N 1
ATOM 2157 C CA . SER A 1 271 ? 8.740 -17.842 -12.672 1.00 94.06 271 SER A CA 1
ATOM 2158 C C . SER A 1 271 ? 8.770 -16.327 -12.817 1.00 94.06 271 SER A C 1
ATOM 2160 O O . SER A 1 271 ? 8.274 -15.786 -13.806 1.00 94.06 271 SER A O 1
ATOM 2162 N N . ILE A 1 272 ? 9.318 -15.635 -11.818 1.00 92.12 272 ILE A N 1
ATOM 2163 C CA . ILE A 1 272 ? 9.360 -14.167 -11.781 1.00 92.12 272 ILE A CA 1
ATOM 2164 C C . ILE A 1 272 ? 10.112 -13.615 -13.000 1.00 92.12 272 ILE A C 1
ATOM 2166 O O . ILE A 1 272 ? 9.603 -12.717 -13.666 1.00 92.12 272 ILE A O 1
ATOM 2170 N N . SER A 1 273 ? 11.270 -14.198 -13.325 1.00 88.31 273 SER A N 1
ATOM 2171 C CA . SER A 1 273 ? 12.140 -13.753 -14.421 1.00 88.31 273 SER A CA 1
ATOM 2172 C C . SER A 1 273 ? 11.525 -13.933 -15.809 1.00 88.31 273 SER A C 1
ATOM 2174 O O . SER A 1 273 ? 11.816 -13.135 -16.692 1.00 88.31 273 SER A O 1
ATOM 2176 N N . ASP A 1 274 ? 10.671 -14.944 -15.997 1.00 88.00 274 ASP A N 1
ATOM 2177 C CA . ASP A 1 274 ? 10.089 -15.253 -17.313 1.00 88.00 274 ASP A CA 1
ATOM 2178 C C . ASP A 1 274 ? 8.699 -14.634 -17.521 1.00 88.00 274 ASP A C 1
ATOM 2180 O O . ASP A 1 274 ? 8.219 -14.546 -18.650 1.00 88.00 274 ASP A O 1
ATOM 2184 N N . THR A 1 275 ? 8.019 -14.252 -16.435 1.00 93.38 275 THR A N 1
ATOM 2185 C CA . THR A 1 275 ? 6.603 -13.847 -16.479 1.00 93.38 275 THR A CA 1
ATOM 2186 C C . THR A 1 275 ? 6.421 -12.339 -16.369 1.00 93.38 275 THR A C 1
ATOM 2188 O O . THR A 1 275 ? 5.543 -11.771 -17.022 1.00 93.38 275 THR A 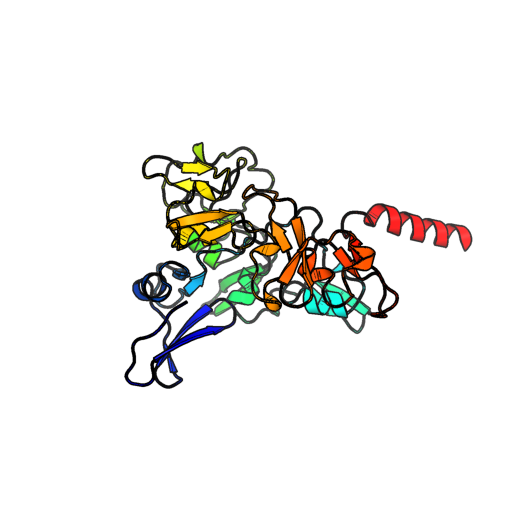O 1
ATOM 2191 N N . LEU A 1 276 ? 7.208 -11.684 -15.512 1.00 93.56 276 LEU A N 1
ATOM 2192 C CA . LEU A 1 276 ? 7.088 -10.250 -15.283 1.00 93.56 276 LEU A CA 1
ATOM 2193 C C . LEU A 1 276 ? 7.979 -9.474 -16.257 1.00 93.56 276 LEU A C 1
ATOM 2195 O O . LEU A 1 276 ? 9.072 -9.896 -16.619 1.00 93.56 276 LEU A O 1
ATOM 2199 N N . THR A 1 277 ? 7.486 -8.320 -16.681 1.00 94.88 277 THR A N 1
ATOM 2200 C CA . THR A 1 277 ? 8.140 -7.395 -17.603 1.00 94.88 277 THR A CA 1
ATOM 2201 C C . THR A 1 277 ? 8.562 -6.134 -16.859 1.00 94.88 277 THR A C 1
ATOM 2203 O O . THR A 1 277 ? 8.109 -5.868 -15.743 1.00 94.88 277 THR A O 1
ATOM 2206 N N . SER A 1 278 ? 9.358 -5.283 -17.506 1.00 94.69 278 SER A N 1
ATOM 2207 C CA . SER A 1 278 ? 9.771 -4.001 -16.925 1.00 94.69 278 SER A CA 1
ATOM 2208 C C . SER A 1 278 ? 8.608 -3.114 -16.470 1.00 94.69 278 SER A C 1
ATOM 2210 O O . SER A 1 278 ? 8.777 -2.300 -15.575 1.00 94.69 278 SER A O 1
ATOM 2212 N N . SER A 1 279 ? 7.426 -3.232 -17.085 1.00 94.06 279 SER A N 1
ATOM 2213 C CA . SER A 1 279 ? 6.273 -2.386 -16.757 1.00 94.06 279 SER A CA 1
ATOM 2214 C C . SER A 1 279 ? 5.465 -2.881 -15.561 1.00 94.06 279 SER A C 1
ATOM 2216 O O . SER A 1 279 ? 4.721 -2.097 -14.979 1.00 94.06 279 SER A O 1
ATOM 2218 N N . ASN A 1 280 ? 5.555 -4.169 -15.214 1.00 95.00 280 ASN A N 1
ATOM 2219 C CA . ASN A 1 280 ? 4.756 -4.759 -14.138 1.00 95.00 280 ASN A CA 1
ATOM 2220 C C . ASN A 1 280 ? 5.603 -5.331 -12.992 1.00 95.00 280 ASN A C 1
ATOM 2222 O O . ASN A 1 280 ? 5.052 -5.586 -11.928 1.00 95.00 280 ASN A O 1
ATOM 2226 N N . CYS A 1 281 ? 6.922 -5.452 -13.157 1.00 95.94 281 CYS A N 1
ATOM 2227 C CA . CYS A 1 281 ? 7.838 -5.988 -12.156 1.00 95.94 281 CYS A CA 1
ATOM 2228 C C . CYS A 1 281 ? 7.646 -5.365 -10.766 1.00 95.94 281 CYS A C 1
ATOM 2230 O O . CYS A 1 281 ? 7.387 -6.058 -9.779 1.00 95.94 281 CYS A O 1
ATOM 2232 N N . TYR A 1 282 ? 7.709 -4.036 -10.703 1.00 95.44 282 TYR A N 1
ATOM 2233 C CA . TYR A 1 282 ? 7.608 -3.295 -9.454 1.00 95.44 282 TYR A CA 1
ATOM 2234 C C . TYR A 1 282 ? 6.206 -3.374 -8.835 1.00 95.44 282 TYR A C 1
ATOM 2236 O O . TYR A 1 282 ? 6.048 -3.660 -7.649 1.00 95.44 282 TYR A O 1
ATOM 2244 N N . ILE A 1 283 ? 5.160 -3.176 -9.639 1.00 93.62 283 ILE A N 1
ATOM 2245 C CA . ILE A 1 283 ? 3.778 -3.115 -9.144 1.00 93.62 283 ILE A CA 1
ATOM 2246 C C . ILE A 1 283 ? 3.261 -4.511 -8.769 1.00 93.62 283 ILE A C 1
ATOM 2248 O O . ILE A 1 283 ? 2.762 -4.702 -7.659 1.00 93.62 283 ILE A O 1
ATOM 2252 N N . ASN A 1 284 ? 3.424 -5.504 -9.648 1.00 95.25 284 ASN A N 1
ATOM 2253 C CA . ASN A 1 284 ? 2.910 -6.866 -9.460 1.00 95.25 284 ASN A CA 1
ATOM 2254 C C . ASN A 1 284 ? 3.704 -7.670 -8.425 1.00 95.25 284 ASN A C 1
ATOM 2256 O O . ASN A 1 284 ? 3.223 -8.685 -7.933 1.00 95.25 284 ASN A O 1
ATOM 2260 N N . SER A 1 285 ? 4.896 -7.216 -8.037 1.00 94.62 285 SER A N 1
ATOM 2261 C CA . SER A 1 285 ? 5.627 -7.788 -6.903 1.00 94.62 285 SER A CA 1
ATOM 2262 C C . SER A 1 285 ? 5.248 -7.174 -5.553 1.00 94.62 285 SER A C 1
ATOM 2264 O O . SER A 1 285 ? 5.882 -7.467 -4.537 1.00 94.62 285 SER A O 1
ATOM 2266 N N . GLY A 1 286 ? 4.262 -6.272 -5.511 1.00 92.56 286 GLY A N 1
ATOM 2267 C CA . GLY A 1 286 ? 3.964 -5.496 -4.308 1.00 92.56 286 GLY A CA 1
ATOM 2268 C C . GLY A 1 286 ? 5.144 -4.638 -3.861 1.00 92.56 286 GLY A C 1
ATOM 2269 O O . GLY A 1 286 ? 5.336 -4.439 -2.658 1.00 92.56 286 GLY A O 1
ATOM 2270 N N . ARG A 1 287 ? 5.917 -4.135 -4.837 1.00 93.94 287 ARG A N 1
ATOM 2271 C CA . ARG A 1 287 ? 7.099 -3.282 -4.664 1.00 93.94 287 ARG A CA 1
ATOM 2272 C C . ARG A 1 287 ? 8.269 -3.981 -3.984 1.00 93.94 287 ARG A C 1
ATOM 2274 O O . ARG A 1 287 ? 9.066 -3.314 -3.336 1.00 93.94 287 ARG A O 1
ATOM 2281 N N . THR A 1 288 ? 8.347 -5.309 -4.058 1.00 93.75 288 THR A N 1
ATOM 2282 C CA . THR A 1 288 ? 9.456 -6.077 -3.456 1.00 93.75 288 THR A CA 1
ATOM 2283 C C . THR A 1 288 ? 10.548 -6.449 -4.455 1.00 93.75 288 THR A C 1
ATOM 2285 O O . THR A 1 288 ? 11.608 -6.935 -4.059 1.00 93.75 288 THR A O 1
ATOM 2288 N N . TYR A 1 289 ? 10.293 -6.204 -5.742 1.00 94.94 289 TYR A N 1
ATOM 2289 C CA . TYR A 1 289 ? 11.234 -6.396 -6.835 1.00 94.94 289 TYR A CA 1
ATOM 2290 C C . TYR A 1 289 ? 11.324 -5.124 -7.676 1.00 94.94 289 TYR A C 1
ATOM 2292 O O . TYR A 1 289 ? 10.346 -4.383 -7.790 1.00 94.94 289 TYR A O 1
ATOM 2300 N N . SER A 1 290 ? 12.482 -4.901 -8.281 1.00 95.25 290 SER A N 1
ATOM 2301 C CA . SER A 1 290 ? 12.730 -3.873 -9.289 1.00 95.25 290 SER A CA 1
ATOM 2302 C C . SER A 1 290 ? 13.288 -4.515 -10.556 1.00 95.25 290 SER A C 1
ATOM 2304 O O . SER A 1 290 ? 13.733 -5.663 -10.561 1.00 95.25 290 SER A O 1
ATOM 2306 N N . TRP A 1 291 ? 13.198 -3.804 -11.668 1.00 95.62 291 TRP A N 1
ATOM 2307 C CA . TRP A 1 291 ? 13.706 -4.261 -12.948 1.00 95.62 291 TRP A CA 1
ATOM 2308 C C . TRP A 1 291 ? 15.217 -4.004 -13.054 1.00 95.62 291 TRP A C 1
ATOM 2310 O O . TRP A 1 291 ? 15.700 -2.937 -12.686 1.00 95.62 291 TRP A O 1
ATOM 2320 N N . SER A 1 292 ? 15.978 -4.973 -13.565 1.00 93.31 292 SER A N 1
ATOM 2321 C CA . SER A 1 292 ? 17.448 -4.968 -13.510 1.00 93.31 292 SER A CA 1
ATOM 2322 C C . SER A 1 292 ? 18.152 -4.153 -14.603 1.00 93.31 292 SER A C 1
ATOM 2324 O O . SER A 1 292 ? 19.363 -3.951 -14.519 1.00 93.31 292 SER A O 1
ATOM 2326 N N . ASP A 1 293 ? 17.448 -3.690 -15.642 1.00 92.25 293 ASP A N 1
ATOM 2327 C CA . ASP A 1 293 ? 18.054 -3.034 -16.817 1.00 92.25 293 ASP A CA 1
ATOM 2328 C C . ASP A 1 293 ? 17.216 -1.845 -17.316 1.00 92.25 293 ASP A C 1
ATOM 2330 O O . ASP A 1 293 ? 15.995 -1.904 -17.343 1.00 92.25 293 ASP A O 1
ATOM 2334 N N . ASN A 1 294 ? 17.832 -0.771 -17.811 1.00 88.25 294 ASN A N 1
ATOM 2335 C CA . ASN A 1 294 ? 17.080 0.344 -18.406 1.00 88.25 294 ASN A CA 1
ATOM 2336 C C . ASN A 1 294 ? 16.359 -0.049 -19.718 1.00 88.25 294 ASN A C 1
ATOM 2338 O O . ASN A 1 294 ? 15.473 0.655 -20.200 1.00 88.25 294 ASN A O 1
ATOM 2342 N N . ASN A 1 295 ? 16.754 -1.165 -20.330 1.00 90.69 295 ASN A N 1
ATOM 2343 C CA . ASN A 1 295 ? 16.103 -1.748 -21.487 1.00 90.69 295 ASN A CA 1
ATOM 2344 C C . ASN A 1 295 ? 14.991 -2.718 -21.053 1.00 90.69 295 ASN A C 1
ATOM 2346 O O . ASN A 1 295 ? 15.235 -3.752 -20.423 1.00 90.69 295 ASN A O 1
ATOM 2350 N N . SER A 1 296 ? 13.763 -2.417 -21.476 1.00 91.19 296 SER A N 1
ATOM 2351 C CA . SER A 1 296 ? 12.562 -3.194 -21.156 1.00 91.19 296 SER A CA 1
ATOM 2352 C C . SER A 1 296 ? 12.576 -4.643 -21.653 1.00 91.19 296 SER A C 1
ATOM 2354 O O . SER A 1 296 ? 11.775 -5.443 -21.180 1.00 91.19 296 SER A O 1
ATOM 2356 N N . THR A 1 297 ? 13.470 -5.005 -22.580 1.00 92.12 297 THR A N 1
ATOM 2357 C CA . THR A 1 297 ? 13.559 -6.359 -23.153 1.00 92.12 297 THR A CA 1
ATOM 2358 C C . THR A 1 297 ? 14.790 -7.149 -22.711 1.00 92.12 297 THR A C 1
ATOM 2360 O O . THR A 1 297 ? 14.967 -8.272 -23.175 1.00 92.12 297 THR A O 1
ATOM 2363 N N . LYS A 1 298 ? 15.695 -6.564 -21.915 1.00 91.06 298 LYS A N 1
ATOM 2364 C CA . LYS A 1 298 ? 16.958 -7.218 -21.505 1.00 91.06 298 LYS A CA 1
ATOM 2365 C C . LYS A 1 298 ? 17.083 -7.447 -20.005 1.00 91.06 298 LYS A C 1
ATOM 2367 O O . LYS A 1 298 ? 17.928 -8.237 -19.594 1.00 91.06 298 LYS A O 1
ATOM 2372 N N . GLY A 1 299 ? 16.283 -6.745 -19.212 1.00 91.81 299 GLY A N 1
ATOM 2373 C CA . GLY A 1 299 ? 16.288 -6.916 -17.770 1.00 91.81 299 GLY A CA 1
ATOM 2374 C C . GLY A 1 299 ? 15.525 -8.152 -17.312 1.00 91.81 299 GLY A C 1
ATOM 2375 O O . GLY A 1 299 ? 14.930 -8.891 -18.097 1.00 91.81 299 GLY A O 1
ATOM 2376 N N . HIS A 1 300 ? 15.555 -8.344 -16.006 1.00 94.38 300 HIS A N 1
ATOM 2377 C CA . HIS A 1 300 ? 14.725 -9.280 -15.270 1.00 94.38 300 HIS A CA 1
ATOM 2378 C C . HIS A 1 300 ? 14.329 -8.634 -13.940 1.00 94.38 300 HIS A C 1
ATOM 2380 O O . HIS A 1 300 ? 14.874 -7.603 -13.547 1.00 94.38 300 HIS A O 1
ATOM 2386 N N . CYS A 1 301 ? 13.360 -9.219 -13.247 1.00 94.81 301 CYS A N 1
ATOM 2387 C CA . CYS A 1 301 ? 12.990 -8.769 -11.911 1.00 94.81 301 CYS A CA 1
ATOM 2388 C C . CYS A 1 301 ? 13.998 -9.242 -10.858 1.00 94.81 301 CYS A C 1
ATOM 2390 O O . CYS A 1 301 ? 14.188 -10.445 -10.677 1.00 94.81 301 CYS A O 1
ATOM 2392 N N . GLU A 1 302 ? 14.571 -8.300 -10.116 1.00 93.38 302 GLU A N 1
ATOM 2393 C CA . GLU A 1 302 ? 15.497 -8.516 -9.004 1.00 93.38 302 GLU A CA 1
ATOM 2394 C C . GLU A 1 302 ? 14.845 -8.128 -7.674 1.00 93.38 302 GLU A C 1
ATOM 2396 O O . GLU A 1 302 ? 14.115 -7.146 -7.588 1.00 93.38 302 GLU A O 1
ATOM 2401 N N . SER A 1 303 ? 15.089 -8.906 -6.617 1.00 93.19 303 SER A N 1
ATOM 2402 C CA . SER A 1 303 ? 14.544 -8.629 -5.281 1.00 93.19 303 SER A CA 1
ATOM 2403 C C . SER A 1 303 ? 15.294 -7.481 -4.610 1.00 93.19 303 SER A C 1
ATOM 2405 O O . SER A 1 303 ? 16.518 -7.530 -4.493 1.00 93.19 303 SER A O 1
ATOM 2407 N N . CYS A 1 304 ? 14.568 -6.507 -4.062 1.00 90.56 304 CYS A N 1
ATOM 2408 C CA . CYS A 1 304 ? 15.176 -5.340 -3.418 1.00 90.56 304 CYS A CA 1
ATOM 2409 C C . CYS A 1 304 ? 15.901 -5.683 -2.103 1.00 90.56 304 CYS A C 1
ATOM 2411 O O . CYS A 1 304 ? 16.911 -5.085 -1.762 1.00 90.56 304 CYS A O 1
ATOM 2413 N N . SER A 1 305 ? 15.486 -6.739 -1.397 1.00 77.56 305 SER A N 1
ATOM 2414 C CA . SER A 1 305 ? 16.064 -7.100 -0.087 1.00 77.56 305 SER A CA 1
ATOM 2415 C C . SER A 1 305 ? 17.426 -7.782 -0.054 1.00 77.56 305 SER A C 1
ATOM 2417 O O . SER A 1 305 ? 17.936 -8.024 1.041 1.00 77.56 305 SER A O 1
ATOM 2419 N N . ASN A 1 306 ? 18.002 -8.144 -1.199 1.00 57.44 306 ASN A N 1
ATOM 2420 C CA . ASN A 1 306 ? 19.178 -9.020 -1.219 1.00 57.44 306 ASN A CA 1
ATOM 2421 C C . ASN A 1 306 ? 20.512 -8.313 -1.485 1.00 57.44 306 ASN A C 1
ATOM 2423 O O . ASN A 1 306 ? 21.550 -8.967 -1.401 1.00 57.44 306 ASN A O 1
ATOM 2427 N N . ASP A 1 307 ? 20.531 -7.003 -1.743 1.00 53.56 307 ASP A N 1
ATOM 2428 C CA . ASP A 1 307 ? 21.634 -6.467 -2.546 1.00 53.56 307 ASP A CA 1
ATOM 2429 C C . ASP A 1 307 ? 22.525 -5.406 -1.897 1.00 53.56 307 ASP A C 1
ATOM 2431 O O . ASP A 1 307 ? 23.554 -5.066 -2.474 1.00 53.56 307 ASP A O 1
ATOM 2435 N N . TYR A 1 308 ? 22.258 -4.937 -0.673 1.00 57.03 308 TYR A N 1
ATOM 2436 C CA . TYR A 1 308 ? 23.211 -4.025 -0.016 1.00 57.03 308 TYR A CA 1
ATOM 2437 C C . TYR A 1 308 ? 24.572 -4.689 0.239 1.00 57.03 308 TYR A C 1
ATOM 2439 O O . TYR A 1 308 ? 25.612 -4.070 0.018 1.00 57.03 308 TYR A O 1
ATOM 2447 N N . LEU A 1 309 ? 24.581 -5.962 0.653 1.00 56.62 309 LEU A N 1
ATOM 2448 C CA . LEU A 1 309 ? 25.825 -6.710 0.861 1.00 56.62 309 LEU A CA 1
ATOM 2449 C C . LEU A 1 309 ? 26.511 -7.049 -0.468 1.00 56.62 309 LEU A C 1
ATOM 2451 O O . LEU A 1 309 ? 27.717 -6.856 -0.590 1.00 56.62 309 LEU A O 1
ATOM 2455 N N . MET A 1 310 ? 25.752 -7.479 -1.478 1.00 55.47 310 MET A N 1
ATOM 2456 C CA . MET A 1 310 ? 26.301 -7.845 -2.788 1.00 55.47 310 MET A CA 1
ATOM 2457 C C . MET A 1 310 ? 26.841 -6.620 -3.542 1.00 55.47 310 MET A C 1
ATOM 2459 O O . MET A 1 310 ? 27.982 -6.635 -4.005 1.00 55.47 310 MET A O 1
ATOM 2463 N N . ARG A 1 311 ? 26.105 -5.503 -3.582 1.00 61.34 311 ARG A N 1
ATOM 2464 C CA . ARG A 1 311 ? 26.545 -4.275 -4.270 1.00 61.34 311 ARG A CA 1
ATOM 2465 C C . ARG A 1 311 ? 27.742 -3.617 -3.594 1.00 61.34 311 ARG A C 1
ATOM 2467 O O . ARG A 1 311 ? 28.642 -3.146 -4.292 1.00 61.34 311 ARG A O 1
ATOM 2474 N N . ALA A 1 312 ? 27.806 -3.644 -2.260 1.00 60.78 312 ALA A N 1
ATOM 2475 C CA . ALA A 1 312 ? 28.992 -3.196 -1.534 1.00 60.78 312 ALA A CA 1
ATOM 2476 C C . ALA A 1 312 ? 30.221 -4.052 -1.886 1.00 60.78 312 ALA A C 1
ATOM 2478 O O . ALA A 1 312 ? 31.301 -3.506 -2.115 1.00 60.78 312 ALA A O 1
ATOM 2479 N N . THR A 1 313 ? 30.064 -5.377 -2.007 1.00 63.44 313 THR A N 1
ATOM 2480 C CA . THR A 1 313 ? 31.181 -6.247 -2.404 1.00 63.44 313 THR A CA 1
ATOM 2481 C C . THR A 1 313 ? 31.645 -6.007 -3.839 1.00 63.44 313 THR A C 1
ATOM 2483 O O . THR A 1 313 ? 32.851 -5.953 -4.068 1.00 63.44 313 THR A O 1
ATOM 2486 N N . THR A 1 314 ? 30.741 -5.765 -4.793 1.00 63.12 314 THR A N 1
ATOM 2487 C CA . THR A 1 314 ? 31.122 -5.488 -6.190 1.00 63.12 314 THR A CA 1
ATOM 2488 C C . THR A 1 314 ? 31.901 -4.178 -6.319 1.00 63.12 314 THR A C 1
ATOM 2490 O O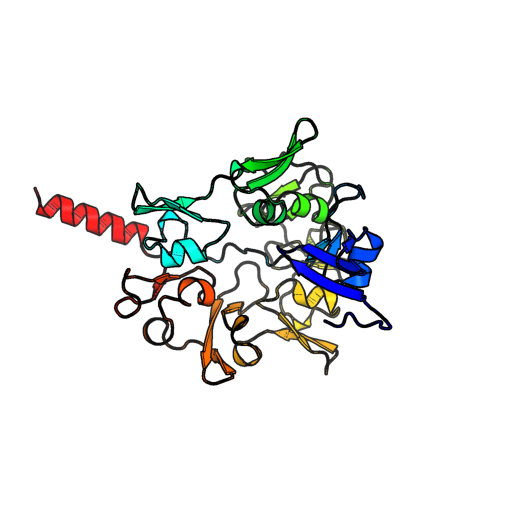 . THR A 1 314 ? 32.903 -4.130 -7.030 1.00 63.12 314 THR A O 1
ATOM 2493 N N . PHE A 1 315 ? 31.510 -3.131 -5.581 1.00 65.50 315 PHE A N 1
ATOM 2494 C CA . PHE A 1 315 ? 32.265 -1.873 -5.540 1.00 65.50 315 PHE A CA 1
ATOM 2495 C C . PHE A 1 315 ? 33.663 -2.051 -4.936 1.00 65.50 315 PHE A C 1
ATOM 2497 O O . PHE A 1 315 ? 34.631 -1.523 -5.478 1.00 65.50 315 PHE A O 1
ATOM 2504 N N . ILE A 1 316 ? 33.794 -2.827 -3.854 1.00 75.44 316 ILE A N 1
ATOM 2505 C CA . ILE A 1 316 ? 35.099 -3.118 -3.239 1.00 75.44 316 ILE A CA 1
ATOM 2506 C C . ILE A 1 316 ? 35.988 -3.914 -4.201 1.00 75.44 316 ILE A C 1
ATOM 2508 O O . ILE A 1 316 ? 37.160 -3.584 -4.356 1.00 75.44 316 ILE A O 1
ATOM 2512 N N . VAL A 1 317 ? 35.448 -4.918 -4.894 1.00 76.56 317 VAL A N 1
ATOM 2513 C CA . VAL A 1 317 ? 36.210 -5.709 -5.874 1.00 76.56 317 VAL A CA 1
ATOM 2514 C C . VAL A 1 317 ? 36.670 -4.843 -7.051 1.00 76.56 317 VAL A C 1
ATOM 2516 O O . VAL A 1 317 ? 37.825 -4.936 -7.455 1.00 76.56 317 VAL A O 1
ATOM 2519 N N . LEU A 1 318 ? 35.822 -3.947 -7.563 1.00 74.00 318 LEU A N 1
ATOM 2520 C CA . LEU A 1 318 ? 36.211 -3.014 -8.626 1.00 74.00 318 LEU A CA 1
ATOM 2521 C C . LEU A 1 318 ? 37.275 -2.008 -8.168 1.00 74.00 318 LEU A C 1
ATOM 2523 O O . LEU A 1 318 ? 38.159 -1.668 -8.953 1.00 74.00 318 LEU A O 1
ATOM 2527 N N . LEU A 1 319 ? 37.236 -1.560 -6.910 1.00 78.19 319 LEU A N 1
ATOM 2528 C CA . LEU A 1 319 ? 38.289 -0.717 -6.337 1.00 78.19 319 LEU A CA 1
ATOM 2529 C C . LEU A 1 319 ? 39.609 -1.483 -6.163 1.00 78.19 319 LEU A C 1
ATOM 2531 O O . LEU A 1 319 ? 40.663 -0.912 -6.416 1.00 78.19 319 LEU A O 1
ATOM 2535 N N . LEU A 1 320 ? 39.558 -2.766 -5.793 1.00 83.44 320 LEU A N 1
ATOM 2536 C CA . LEU A 1 320 ? 40.743 -3.617 -5.631 1.00 83.44 320 LEU A CA 1
ATOM 2537 C C . LEU A 1 320 ? 41.379 -4.049 -6.960 1.00 83.44 320 LEU A C 1
ATOM 2539 O O . LEU A 1 320 ? 42.569 -4.324 -6.987 1.00 83.44 320 LEU A O 1
ATOM 2543 N N . ILE A 1 321 ? 40.616 -4.126 -8.055 1.00 86.94 321 ILE A N 1
ATOM 2544 C CA . ILE A 1 321 ? 41.153 -4.456 -9.390 1.00 86.94 321 ILE A CA 1
ATOM 2545 C C . ILE A 1 321 ? 41.851 -3.248 -10.040 1.00 86.94 321 ILE A C 1
ATOM 2547 O O . ILE A 1 321 ? 42.720 -3.424 -10.889 1.00 86.94 321 ILE A O 1
ATOM 2551 N N . ASN A 1 322 ? 41.479 -2.023 -9.658 1.00 75.25 322 ASN A N 1
ATOM 2552 C CA . ASN A 1 322 ? 42.038 -0.787 -10.217 1.00 75.25 322 ASN A CA 1
ATOM 2553 C C . ASN A 1 322 ? 43.193 -0.190 -9.384 1.00 75.25 322 ASN A C 1
ATOM 2555 O O . ASN A 1 322 ? 43.602 0.940 -9.657 1.00 75.25 322 ASN A O 1
ATOM 2559 N N . TYR A 1 323 ? 43.705 -0.922 -8.389 1.00 72.38 323 TYR A N 1
ATOM 2560 C CA . TYR A 1 323 ? 44.829 -0.528 -7.531 1.00 72.38 323 TYR A CA 1
ATOM 2561 C C . TYR A 1 323 ? 45.967 -1.547 -7.638 1.00 72.38 323 TYR A C 1
ATOM 2563 O O . TYR A 1 323 ? 47.141 -1.113 -7.653 1.00 72.38 323 TYR A O 1
#